Protein AF-A0A1G6NYT7-F1 (afdb_monomer_lite)

Secondary structure (DSSP, 8-state):
-HHHHHHHHHHHHHHHSSTT--SS-----HHHHHHHHHTB-TT-PBPPHHHHHHHHHHTS-GGGGGS-THHHHHHH---------S------------S-HHHHHHHHHHHHH--SHHHHHHHHHHTT--HHHHHHHHHTTS-HHHHHHHHHHHHHHHHHHHHHHTTSSEEEEEEE-TTSTTSEEEEEEEETTTTEEEEE----GGGS-HHHHHHHHHHHHHHS-TTPBBP--GGGSTT--STTTT-TTPBPPTTPEEEEEEPPPSSPPPHHHHHHHHTTTEEEEETTS-B--

Sequence (293 aa):
MKDSWDNTVEGWNQFWDEPVVNTGKLIFDWEQFSESWSGKDKNGKQQPLLHRIWGIAESLPTPAKAIKVGSIAKGIFVHDVCAKKKGTSCDQANNKPDGNPDQEKKARDIINKANDEDQLINDLIEENLSESQLYRSLREKYPEEKARAITRNIKKGNAFNKKMAVKYPHNEIYIEKPSAKSGKVRLDSYNPKKGEIVSRKYTQLANIKFQTAKNYINELKNKYPPGAKIADVPSQRKGSGHQNDGLAGLDINPEGEMILEVPVQKKKVPQNIL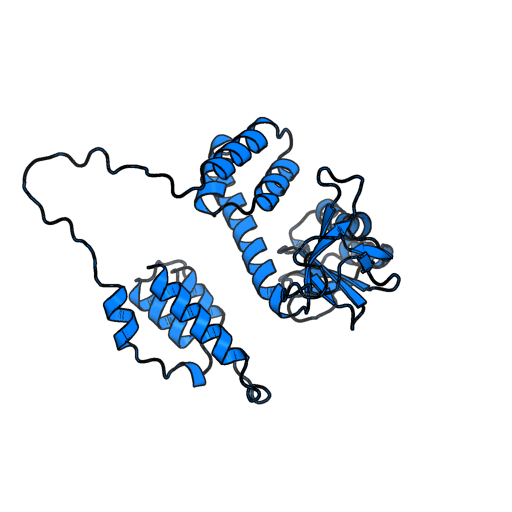DYADSRDITIRDEKGNILN

pLDDT: mean 70.12, std 24.34, range [26.14, 98.44]

Radius of gyration: 22.59 Å; chains: 1; bounding box: 49×53×68 Å

Foldseek 3Di:
DVVVVVVVVVVVVVVVPDPPPPDDDFQQQVQLLVCLVVQAHPVRHGHDPVSSVVSNQVSGGDVSVPDPPPPVVVVVPPDPPPPDDDDDDPPDPDPDDPDDVVLLVVLLVLLVPDPDDVSNLVSNLVSVDDLVSQLVSLVVPDDNVVSVVSSVQSVLQVVVLVVLQVVALDAQFWFAQCPDPVRTDTFGGAHQVQLAREDEDADQQQPDDLVVLLCVLVCQCPRQAAFTAGADDLQQDAPSPHSNHVRHRPGRHNPGQYEYEYAPHPDQRPVSSVVSSVVSRYWYAHSVGDTRD

Structure (mmCIF, N/CA/C/O backbone):
data_AF-A0A1G6NYT7-F1
#
_entry.id   AF-A0A1G6NYT7-F1
#
loop_
_atom_site.group_PDB
_atom_site.id
_atom_site.type_symbol
_atom_site.label_atom_id
_atom_site.label_alt_id
_atom_site.label_comp_id
_atom_site.label_asym_id
_atom_site.label_entity_id
_atom_site.label_seq_id
_atom_site.pdbx_PDB_ins_code
_atom_site.Cartn_x
_atom_site.Cartn_y
_atom_site.Cartn_z
_atom_site.occupancy
_atom_site.B_iso_or_equiv
_atom_site.auth_seq_id
_atom_site.auth_comp_id
_atom_site.auth_asym_id
_atom_site.auth_atom_id
_atom_site.pdbx_PDB_model_num
ATOM 1 N N . MET A 1 1 ? 22.555 -14.082 19.854 1.00 32.47 1 MET A N 1
ATOM 2 C CA . MET A 1 1 ? 21.121 -13.879 19.517 1.00 32.47 1 MET A CA 1
ATOM 3 C C . MET A 1 1 ? 20.911 -13.572 18.039 1.00 32.47 1 MET A C 1
ATOM 5 O O . MET A 1 1 ? 19.989 -14.138 17.475 1.00 32.47 1 MET A O 1
ATOM 9 N N . LYS A 1 2 ? 21.766 -12.752 17.412 1.00 29.97 2 LYS A N 1
ATOM 10 C CA . LYS A 1 2 ? 21.733 -12.462 15.969 1.00 29.97 2 LYS A CA 1
ATOM 11 C C . LYS A 1 2 ? 21.948 -13.718 15.105 1.00 29.97 2 LYS A C 1
ATOM 13 O O . LYS A 1 2 ? 21.084 -14.074 14.321 1.00 29.97 2 LYS A O 1
ATOM 18 N N . ASP A 1 3 ? 22.963 -14.508 15.444 1.00 28.95 3 ASP A N 1
ATOM 19 C CA . ASP A 1 3 ? 23.364 -15.692 14.661 1.00 28.95 3 ASP A CA 1
ATOM 20 C C . ASP A 1 3 ? 22.352 -16.857 14.690 1.00 28.95 3 ASP A C 1
ATOM 22 O O . ASP A 1 3 ? 22.340 -17.705 13.805 1.00 28.95 3 ASP A O 1
ATOM 26 N N . SER A 1 4 ? 21.472 -16.912 15.697 1.00 30.75 4 SER A N 1
ATOM 27 C CA . SER A 1 4 ? 20.381 -17.905 15.762 1.00 30.75 4 SER A CA 1
ATOM 28 C C . SER A 1 4 ? 19.192 -17.486 14.891 1.00 30.75 4 SER A C 1
ATOM 30 O O . SER A 1 4 ? 18.493 -18.322 14.323 1.00 30.75 4 SER A O 1
ATOM 32 N N . TRP A 1 5 ? 18.987 -16.175 14.753 1.00 28.72 5 TRP A N 1
ATOM 33 C CA . TRP A 1 5 ? 17.944 -15.597 13.913 1.00 28.72 5 TRP A CA 1
ATOM 34 C C . TRP A 1 5 ? 18.313 -15.727 12.433 1.00 28.72 5 TRP A C 1
ATOM 36 O O . TRP A 1 5 ? 17.480 -16.158 11.642 1.00 28.72 5 TRP A O 1
ATOM 46 N N . ASP A 1 6 ? 19.580 -15.479 12.094 1.00 33.91 6 ASP A N 1
ATOM 47 C CA . ASP A 1 6 ? 20.087 -15.588 10.723 1.00 33.91 6 ASP A CA 1
ATOM 48 C C . ASP A 1 6 ? 20.073 -17.049 10.230 1.00 33.91 6 ASP A C 1
ATOM 50 O O . ASP A 1 6 ? 19.523 -17.326 9.168 1.00 33.91 6 ASP A O 1
ATOM 54 N N . ASN A 1 7 ? 20.488 -18.017 11.062 1.00 33.72 7 ASN A N 1
ATOM 55 C CA . ASN A 1 7 ? 20.376 -19.450 10.735 1.00 33.72 7 ASN A CA 1
ATOM 56 C C . ASN A 1 7 ? 18.919 -19.938 10.600 1.00 33.72 7 ASN A C 1
ATOM 58 O O . ASN A 1 7 ? 18.627 -20.850 9.827 1.00 33.72 7 ASN A O 1
ATOM 62 N N . THR A 1 8 ? 17.983 -19.343 11.349 1.00 35.75 8 THR A N 1
ATOM 63 C CA . THR A 1 8 ? 16.554 -19.677 11.232 1.00 35.75 8 THR A CA 1
ATOM 64 C C . THR A 1 8 ? 15.978 -19.118 9.930 1.00 35.75 8 THR A C 1
ATOM 66 O O . THR A 1 8 ? 15.201 -19.797 9.272 1.00 35.75 8 THR A O 1
ATOM 69 N N . VAL A 1 9 ? 16.376 -17.912 9.518 1.00 35.62 9 VAL A N 1
ATOM 70 C CA . VAL A 1 9 ? 15.943 -17.297 8.253 1.00 35.62 9 VAL A CA 1
ATOM 71 C C . VAL A 1 9 ? 16.548 -18.004 7.034 1.00 35.62 9 VAL A C 1
ATOM 73 O O . VAL A 1 9 ? 15.850 -18.196 6.040 1.00 35.62 9 VAL A O 1
ATOM 76 N N . GLU A 1 10 ? 17.799 -18.457 7.111 1.00 34.69 10 GLU A N 1
ATOM 77 C CA . GLU A 1 10 ? 18.446 -19.225 6.038 1.00 34.69 10 GLU A CA 1
ATOM 78 C C . GLU A 1 10 ? 17.792 -20.600 5.829 1.00 34.69 10 GLU A C 1
ATOM 80 O O . GLU A 1 10 ? 17.488 -20.966 4.692 1.00 34.69 10 GLU A O 1
ATOM 85 N N . GLY A 1 11 ? 17.455 -21.314 6.912 1.00 30.91 11 GLY A N 1
ATOM 86 C CA . GLY A 1 11 ? 16.681 -22.560 6.828 1.00 30.91 11 GLY A CA 1
ATOM 87 C C . GLY A 1 11 ? 15.249 -22.361 6.309 1.00 30.91 11 GLY A C 1
ATOM 88 O O . GLY A 1 11 ? 14.673 -23.266 5.710 1.00 30.91 11 GLY A O 1
ATOM 89 N N . TRP A 1 12 ? 14.682 -21.164 6.494 1.00 35.34 12 TRP A N 1
ATOM 90 C CA . TRP A 1 12 ? 13.386 -20.775 5.935 1.00 35.34 12 TRP A CA 1
ATOM 91 C C . TRP A 1 12 ? 13.446 -20.534 4.424 1.00 35.34 12 TRP A C 1
ATOM 93 O O . TRP A 1 12 ? 12.531 -20.958 3.727 1.00 35.34 12 TRP A O 1
ATOM 103 N N . ASN A 1 13 ? 14.500 -19.900 3.904 1.00 34.97 13 ASN A N 1
ATOM 104 C CA . ASN A 1 13 ? 14.636 -19.660 2.462 1.00 34.97 13 ASN A CA 1
ATOM 105 C C . ASN A 1 13 ? 14.865 -20.969 1.684 1.00 34.97 13 ASN A C 1
ATOM 107 O O . ASN A 1 13 ? 14.235 -21.173 0.652 1.00 34.97 13 ASN A O 1
ATOM 111 N N . GLN A 1 14 ? 15.652 -21.909 2.228 1.00 34.28 14 GLN A N 1
ATOM 112 C CA . GLN A 1 14 ? 15.845 -23.232 1.612 1.00 34.28 14 GLN A CA 1
ATOM 113 C C . GLN A 1 14 ? 14.557 -24.071 1.521 1.00 34.28 14 GLN A C 1
ATOM 115 O O . GLN A 1 14 ? 14.391 -24.823 0.567 1.00 34.28 14 GLN A O 1
ATOM 120 N N . PHE A 1 15 ? 13.631 -23.938 2.477 1.00 32.97 15 PHE A N 1
ATOM 121 C CA . PHE A 1 15 ? 12.379 -24.709 2.504 1.00 32.97 15 PHE A CA 1
ATOM 122 C C . PHE A 1 15 ? 11.382 -24.305 1.400 1.00 32.97 15 PHE A C 1
ATOM 124 O O . PHE A 1 15 ? 10.557 -25.120 0.991 1.00 32.97 15 PHE A O 1
ATOM 131 N N . TRP A 1 16 ? 11.448 -23.062 0.906 1.00 36.75 16 TRP A N 1
ATOM 132 C CA . TRP A 1 16 ? 10.552 -22.552 -0.144 1.00 36.75 16 TRP A CA 1
ATOM 133 C C . TRP A 1 16 ? 11.121 -22.681 -1.567 1.00 36.75 16 TRP A C 1
ATOM 135 O O . TRP A 1 16 ? 10.359 -22.538 -2.522 1.00 36.75 16 TRP A O 1
ATOM 145 N N . ASP A 1 17 ? 12.412 -23.000 -1.705 1.00 38.38 17 ASP A N 1
ATOM 146 C CA . ASP A 1 17 ? 13.091 -23.218 -2.992 1.00 38.38 17 ASP A CA 1
ATOM 147 C C . ASP A 1 17 ? 12.993 -24.674 -3.500 1.00 38.38 17 ASP A C 1
ATOM 149 O O . ASP A 1 17 ? 13.447 -24.983 -4.606 1.00 38.38 17 ASP A O 1
ATOM 153 N N . GLU A 1 18 ? 12.374 -25.591 -2.742 1.00 32.81 18 GLU A N 1
ATOM 154 C CA . GLU A 1 18 ? 12.153 -26.964 -3.207 1.00 32.81 18 GLU A CA 1
ATOM 155 C C . GLU A 1 18 ? 10.906 -27.084 -4.113 1.00 32.81 18 GLU A C 1
ATOM 157 O O . GLU A 1 18 ? 9.802 -26.674 -3.739 1.00 32.81 18 GLU A O 1
ATOM 162 N N . PRO A 1 19 ? 11.017 -27.727 -5.292 1.00 30.02 19 PRO A N 1
ATOM 163 C CA . PRO A 1 19 ? 9.969 -27.746 -6.320 1.00 30.02 19 PRO A CA 1
ATOM 164 C C . PRO A 1 19 ? 8.732 -28.612 -5.991 1.00 30.02 19 PRO A C 1
ATOM 166 O O . PRO A 1 19 ? 7.890 -28.828 -6.862 1.00 30.02 19 PRO A O 1
ATOM 169 N N . VAL A 1 20 ? 8.588 -29.125 -4.761 1.00 32.88 20 VAL A N 1
ATOM 170 C CA . VAL A 1 20 ? 7.610 -30.181 -4.412 1.00 32.88 20 VAL A CA 1
ATOM 171 C C . VAL A 1 20 ? 6.384 -29.674 -3.630 1.00 32.88 20 VAL A C 1
ATOM 173 O O . VAL A 1 20 ? 5.429 -30.421 -3.436 1.00 32.88 20 VAL A O 1
ATOM 176 N N . VAL A 1 21 ? 6.294 -28.399 -3.236 1.00 34.62 21 VAL A N 1
ATOM 177 C CA . VAL A 1 21 ? 5.177 -27.925 -2.373 1.00 34.62 21 VAL A CA 1
ATOM 178 C C . VAL A 1 21 ? 3.867 -27.642 -3.138 1.00 34.62 21 VAL A C 1
ATOM 180 O O . VAL A 1 21 ? 2.971 -26.956 -2.650 1.00 34.62 21 VAL A O 1
ATOM 183 N N . ASN A 1 22 ? 3.707 -28.199 -4.339 1.00 36.66 22 ASN A N 1
ATOM 184 C CA . ASN A 1 22 ? 2.514 -28.027 -5.162 1.00 36.66 22 ASN A CA 1
ATOM 185 C C . ASN A 1 22 ? 1.569 -29.236 -5.087 1.00 36.66 22 ASN A C 1
ATOM 187 O O . ASN A 1 22 ? 1.154 -29.735 -6.120 1.00 36.66 22 ASN A O 1
ATOM 191 N N . THR A 1 23 ? 1.219 -29.719 -3.888 1.00 32.00 23 THR A N 1
ATOM 192 C CA . THR A 1 23 ? 0.037 -30.583 -3.679 1.00 32.00 23 THR A CA 1
ATOM 193 C C . THR A 1 23 ? -0.308 -30.728 -2.193 1.00 32.00 23 THR A C 1
ATOM 195 O O . THR A 1 23 ? 0.520 -31.168 -1.405 1.00 32.00 23 THR A O 1
ATOM 198 N N . GLY A 1 24 ? -1.570 -30.459 -1.832 1.00 28.94 24 GLY A N 1
ATOM 199 C CA . GLY A 1 24 ? -2.204 -30.984 -0.613 1.00 28.94 24 GLY A CA 1
ATOM 200 C C . GLY A 1 24 ? -2.318 -30.020 0.573 1.00 28.94 24 GLY A C 1
ATOM 201 O O . GLY A 1 24 ? -1.413 -29.915 1.383 1.00 28.94 24 GLY A O 1
ATOM 202 N N . LYS A 1 25 ? -3.485 -29.371 0.694 1.00 39.31 25 LYS A N 1
ATOM 203 C CA . LYS A 1 25 ? -4.136 -28.821 1.909 1.00 39.31 25 LYS A CA 1
ATOM 204 C C . LYS A 1 25 ? -3.264 -28.747 3.190 1.00 39.31 25 LYS A C 1
ATOM 206 O O . LYS A 1 25 ? -3.478 -29.491 4.144 1.00 39.31 25 LYS A O 1
ATOM 211 N N . LEU A 1 26 ? -2.328 -27.800 3.237 1.00 41.34 26 LEU A N 1
ATOM 212 C CA . LEU A 1 26 ? -1.561 -27.443 4.437 1.00 41.34 26 LEU A CA 1
ATOM 213 C C . LEU A 1 26 ? -2.348 -26.367 5.203 1.00 41.34 26 LEU A C 1
ATOM 215 O O . LEU A 1 26 ? -2.374 -25.207 4.797 1.00 41.34 26 LEU A O 1
ATOM 219 N N . ILE A 1 27 ? -3.058 -26.749 6.269 1.00 41.81 27 ILE A N 1
ATOM 220 C CA . ILE A 1 27 ? -3.822 -25.798 7.094 1.00 41.81 27 ILE A CA 1
ATOM 221 C C . ILE A 1 27 ? -2.895 -25.267 8.188 1.00 41.81 27 ILE A C 1
ATOM 223 O O . ILE A 1 27 ? -2.519 -25.997 9.099 1.00 41.81 27 ILE A O 1
ATOM 227 N N . PHE A 1 28 ? -2.512 -24.001 8.062 1.00 44.12 28 PHE A N 1
ATOM 228 C CA . PHE A 1 28 ? -1.802 -23.237 9.083 1.00 44.12 28 PHE A CA 1
ATOM 229 C C . PHE A 1 28 ? -2.812 -22.714 10.115 1.00 44.12 28 PHE A C 1
ATOM 231 O O . PHE A 1 28 ? -3.754 -22.004 9.745 1.00 44.12 28 PHE A O 1
ATOM 238 N N . ASP A 1 29 ? -2.645 -23.079 11.389 1.00 46.41 29 ASP A N 1
ATOM 239 C CA . ASP A 1 29 ? -3.580 -22.701 12.457 1.00 46.41 29 ASP A CA 1
ATOM 240 C C . ASP A 1 29 ? -3.269 -21.288 12.977 1.00 46.41 29 ASP A C 1
ATOM 242 O O . ASP A 1 29 ? -2.478 -21.064 13.898 1.00 46.41 29 ASP A O 1
ATOM 246 N N . TRP A 1 30 ? -3.884 -20.299 12.328 1.00 43.44 30 TRP A N 1
ATOM 247 C CA . TRP A 1 30 ? -3.645 -18.884 12.605 1.00 43.44 30 TRP A CA 1
ATOM 248 C C . TRP A 1 30 ? -4.147 -18.429 13.979 1.00 43.44 30 TRP A C 1
ATOM 250 O O . TRP A 1 30 ? -3.609 -17.471 14.541 1.00 43.44 30 TRP A O 1
ATOM 260 N N . GLU A 1 31 ? -5.172 -19.086 14.520 1.00 47.38 31 GLU A N 1
ATOM 261 C CA . GLU A 1 31 ? -5.721 -18.739 15.830 1.00 47.38 31 GLU A CA 1
ATOM 262 C C . GLU A 1 31 ? -4.719 -19.139 16.916 1.00 47.38 31 GLU A C 1
ATOM 264 O O . GLU A 1 31 ? -4.290 -18.284 17.698 1.00 47.38 31 GLU A O 1
ATOM 269 N N . GLN A 1 32 ? -4.207 -20.373 16.852 1.00 49.78 32 GLN A N 1
ATOM 270 C CA . GLN A 1 32 ? -3.178 -20.858 17.771 1.00 49.78 32 GLN A CA 1
ATOM 271 C C . GLN A 1 32 ? -1.859 -20.076 17.633 1.00 49.78 32 GLN A C 1
ATOM 273 O O . GLN A 1 32 ? -1.232 -19.729 18.641 1.00 49.78 32 GLN A O 1
ATOM 278 N N . PHE A 1 33 ? -1.461 -19.715 16.406 1.00 50.03 33 PHE A N 1
ATOM 279 C CA . PHE A 1 33 ? -0.286 -18.870 16.170 1.00 50.03 33 PHE A CA 1
ATOM 280 C C . PHE A 1 33 ? -0.448 -17.479 16.800 1.00 50.03 33 PHE A C 1
ATOM 282 O O . PHE A 1 33 ? 0.451 -16.995 17.488 1.00 50.03 33 PHE A O 1
ATOM 289 N N . SER A 1 34 ? -1.596 -16.827 16.598 1.00 43.97 34 SER A N 1
ATOM 290 C CA . SER A 1 34 ? -1.860 -15.476 17.102 1.00 43.97 34 SER A CA 1
ATOM 291 C C . SER A 1 34 ? -1.943 -15.426 18.632 1.00 43.97 34 SER A C 1
ATOM 293 O O . SER A 1 34 ? -1.401 -14.501 19.246 1.00 43.97 34 SER A O 1
ATOM 295 N N . GLU A 1 35 ? -2.581 -16.408 19.270 1.00 54.81 35 GLU A N 1
ATOM 296 C CA . GLU A 1 35 ? -2.623 -16.527 20.736 1.00 54.81 35 GLU A CA 1
ATOM 297 C C . GLU A 1 35 ? -1.214 -16.710 21.316 1.00 54.81 35 GLU A C 1
ATOM 299 O O . GLU A 1 35 ? -0.780 -15.978 22.213 1.00 54.81 35 GLU A O 1
ATOM 304 N N . SER A 1 36 ? -0.437 -17.605 20.711 1.00 51.16 36 SER A N 1
ATOM 305 C CA . SER A 1 36 ? 0.929 -17.916 21.134 1.00 51.16 36 SER A CA 1
ATOM 306 C C . SER A 1 36 ? 1.892 -16.739 20.921 1.00 51.16 36 SER A C 1
ATOM 308 O O . SER A 1 36 ? 2.691 -16.390 21.800 1.00 51.16 36 SER A O 1
ATOM 310 N N . TRP A 1 37 ? 1.766 -16.043 19.788 1.00 46.41 37 TRP A N 1
ATOM 311 C CA . TRP A 1 37 ? 2.563 -14.865 19.445 1.00 46.41 37 TRP A CA 1
ATOM 312 C C . TRP A 1 37 ? 2.241 -13.671 20.347 1.00 46.41 37 TRP A C 1
ATOM 314 O O . TRP A 1 37 ? 3.142 -13.050 20.922 1.00 46.41 37 TRP A O 1
ATOM 324 N N . S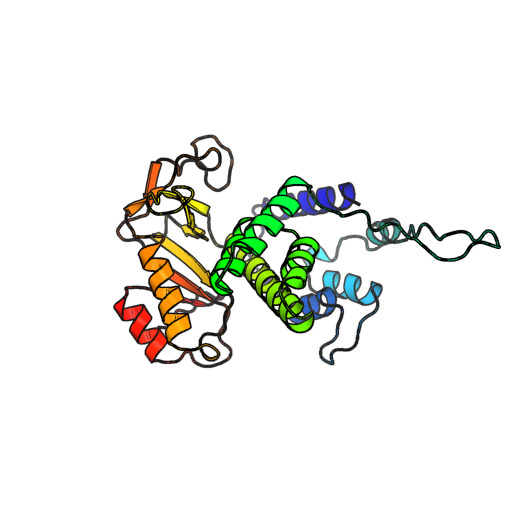ER A 1 38 ? 0.949 -13.381 20.532 1.00 48.62 38 SER A N 1
ATOM 325 C CA . SER A 1 38 ? 0.479 -12.303 21.411 1.00 48.62 38 SER A CA 1
ATOM 326 C C . SER A 1 38 ? 0.746 -12.584 22.893 1.00 48.62 38 SER A C 1
ATOM 328 O O . SER A 1 38 ? 0.798 -11.650 23.696 1.00 48.62 38 SER A O 1
ATOM 330 N N . GLY A 1 39 ? 0.967 -13.854 23.248 1.00 43.28 39 GLY A N 1
ATOM 331 C CA . GLY A 1 39 ? 1.214 -14.297 24.614 1.00 43.28 39 GLY A CA 1
ATOM 332 C C . GLY A 1 39 ? -0.008 -14.192 25.508 1.00 43.28 39 GLY A C 1
ATOM 333 O O . GLY A 1 39 ? 0.148 -14.104 26.727 1.00 43.28 39 GLY A O 1
ATOM 334 N N . LYS A 1 40 ? -1.200 -14.155 24.914 1.00 53.06 40 LYS A N 1
ATOM 335 C CA . LYS A 1 40 ? -2.482 -14.085 25.604 1.00 53.06 40 LYS A CA 1
ATOM 336 C C . LYS A 1 40 ? -3.439 -15.082 24.966 1.00 53.06 40 LYS A C 1
ATOM 338 O O . LYS A 1 40 ? -3.504 -15.160 23.745 1.00 53.06 40 LYS A O 1
ATOM 343 N N . ASP A 1 41 ? -4.166 -15.820 25.795 1.00 61.12 41 ASP A N 1
ATOM 344 C CA . ASP A 1 41 ? -5.221 -16.716 25.315 1.00 61.12 41 ASP A CA 1
ATOM 345 C C . ASP A 1 41 ? -6.461 -15.936 24.831 1.00 61.12 41 ASP A C 1
ATOM 347 O O . ASP A 1 41 ? -6.563 -14.718 25.025 1.00 61.12 41 ASP A O 1
ATOM 351 N N . LYS A 1 42 ? -7.440 -16.636 24.240 1.00 55.41 42 LYS A N 1
ATOM 352 C CA . LYS A 1 42 ? -8.763 -16.095 23.863 1.00 55.41 42 LYS A CA 1
ATOM 353 C C . LYS A 1 42 ? -9.524 -15.354 24.967 1.00 55.41 42 LYS A C 1
ATOM 355 O O . LYS A 1 42 ? -10.419 -14.571 24.662 1.00 55.41 42 LYS A O 1
ATOM 360 N N . ASN A 1 43 ? -9.163 -15.559 26.234 1.00 56.84 43 ASN A N 1
ATOM 361 C CA . ASN A 1 43 ? -9.755 -14.879 27.385 1.00 56.84 43 ASN A CA 1
ATOM 362 C C . ASN A 1 43 ? -8.896 -13.691 27.871 1.00 56.84 43 ASN A C 1
ATOM 364 O O . ASN A 1 43 ? -9.216 -13.057 28.876 1.00 56.84 43 ASN A O 1
ATOM 368 N N . GLY A 1 44 ? -7.806 -13.368 27.167 1.00 49.81 44 GLY A N 1
ATOM 369 C CA . GLY A 1 44 ? -6.906 -12.255 27.460 1.00 49.81 44 GLY A CA 1
ATOM 370 C C . GLY A 1 44 ? -5.883 -12.530 28.566 1.00 49.81 44 GLY A C 1
ATOM 371 O O . GLY A 1 44 ? -5.155 -11.607 28.952 1.00 49.81 44 GLY A O 1
ATOM 372 N N . LYS A 1 45 ? -5.795 -13.767 29.071 1.00 57.59 45 LYS A N 1
ATOM 373 C CA . LYS A 1 45 ? -4.885 -14.149 30.154 1.00 57.59 45 LYS A CA 1
ATOM 374 C C . LYS A 1 45 ? -3.494 -14.445 29.601 1.00 57.59 45 LYS A C 1
ATOM 376 O O . LYS A 1 45 ? -3.335 -15.128 28.594 1.00 57.59 45 LYS A O 1
ATOM 381 N N . GLN A 1 46 ? -2.477 -13.906 30.269 1.00 49.97 46 GLN A N 1
ATOM 382 C CA . GLN A 1 46 ? -1.089 -14.003 29.829 1.00 49.97 46 GLN A CA 1
ATOM 383 C C . GLN A 1 46 ? -0.570 -15.441 29.948 1.00 49.97 46 GLN A C 1
ATOM 385 O O . GLN A 1 46 ? -0.665 -16.053 31.013 1.00 49.97 46 GLN A O 1
ATOM 390 N N . GLN A 1 47 ? -0.008 -15.968 28.861 1.00 49.31 47 GLN A N 1
ATOM 391 C CA . GLN A 1 47 ? 0.525 -17.323 28.813 1.00 49.31 47 GLN A CA 1
ATOM 392 C C . GLN A 1 47 ? 2.033 -17.366 29.114 1.00 49.31 47 GLN A C 1
ATOM 394 O O . GLN A 1 47 ? 2.780 -16.484 28.671 1.00 49.31 47 GLN A O 1
ATOM 399 N N . PRO A 1 48 ? 2.509 -18.403 29.830 1.00 58.12 48 PRO A N 1
ATOM 400 C CA . PRO A 1 48 ? 3.933 -18.628 30.055 1.00 58.12 48 PRO A CA 1
ATOM 401 C C . PRO A 1 48 ? 4.710 -18.781 28.743 1.00 58.12 48 PRO A C 1
ATOM 403 O O . PRO A 1 48 ? 4.205 -19.332 27.766 1.00 58.12 48 PRO A O 1
ATOM 406 N N . LEU A 1 49 ? 5.974 -18.351 28.738 1.00 41.19 49 LEU A N 1
ATOM 407 C CA . LEU A 1 49 ? 6.838 -18.353 27.551 1.00 41.19 49 LEU A CA 1
ATOM 408 C C . LEU A 1 49 ? 6.952 -19.734 26.878 1.00 41.19 49 LEU A C 1
ATOM 410 O O . LEU A 1 49 ? 6.926 -19.817 25.655 1.00 41.19 49 LEU A O 1
ATOM 414 N N . LEU A 1 50 ? 7.007 -20.813 27.665 1.00 43.44 50 LEU A N 1
ATOM 415 C CA . LEU A 1 50 ? 7.052 -22.184 27.142 1.00 43.44 50 LEU A CA 1
ATOM 416 C C . LEU A 1 50 ? 5.785 -22.559 26.366 1.00 43.44 50 LEU A C 1
ATOM 418 O O . LEU A 1 50 ? 5.876 -23.188 25.318 1.00 43.44 50 LEU A O 1
ATOM 422 N N . HIS A 1 51 ? 4.619 -22.120 26.839 1.00 51.34 51 HIS A N 1
ATOM 423 C CA . HIS A 1 51 ? 3.338 -22.371 26.178 1.00 51.34 51 HIS A CA 1
ATOM 424 C C . HIS A 1 51 ? 3.248 -21.635 24.835 1.00 51.34 51 HIS A C 1
ATOM 426 O O . HIS A 1 51 ? 2.758 -22.174 23.851 1.00 51.34 51 HIS A O 1
ATOM 432 N N . ARG A 1 52 ? 3.817 -20.427 24.777 1.00 52.50 52 ARG A N 1
ATOM 433 C CA . ARG A 1 52 ? 3.893 -19.604 23.563 1.00 52.50 52 ARG A CA 1
ATOM 434 C C . ARG A 1 52 ? 4.808 -20.214 22.504 1.00 52.50 52 ARG A C 1
ATOM 436 O O . ARG A 1 52 ? 4.468 -20.234 21.330 1.00 52.50 52 ARG A O 1
ATOM 443 N N . ILE A 1 53 ? 5.973 -20.715 22.909 1.00 45.38 53 ILE A N 1
ATOM 444 C CA . ILE A 1 53 ? 6.915 -21.364 21.986 1.00 45.38 53 ILE A CA 1
ATOM 445 C C . ILE A 1 53 ? 6.312 -22.667 21.449 1.00 45.38 53 ILE A C 1
ATOM 447 O O . ILE A 1 53 ? 6.390 -22.933 20.251 1.00 45.38 53 ILE A O 1
ATOM 451 N N . TRP A 1 54 ? 5.668 -23.441 22.323 1.00 48.47 54 TRP A N 1
ATOM 452 C CA . TRP A 1 54 ? 5.013 -24.691 21.954 1.00 48.47 54 TRP A CA 1
ATOM 453 C C . TRP A 1 54 ? 3.838 -24.475 20.990 1.00 48.47 54 TRP A C 1
ATOM 455 O O . TRP A 1 54 ? 3.781 -25.116 19.945 1.00 48.47 54 TRP A O 1
ATOM 465 N N . GLY A 1 55 ? 2.959 -23.508 21.267 1.00 50.12 55 GLY A N 1
ATOM 466 C CA . GLY A 1 55 ? 1.816 -23.215 20.400 1.00 50.12 55 GLY A CA 1
ATOM 467 C C . GLY A 1 55 ? 2.196 -22.618 19.037 1.00 50.12 55 GLY A C 1
ATOM 468 O O . GLY A 1 55 ? 1.519 -22.880 18.046 1.00 50.12 55 GLY A O 1
ATOM 469 N N . ILE A 1 56 ? 3.324 -21.898 18.935 1.00 50.53 56 ILE A N 1
ATOM 470 C CA . ILE A 1 56 ? 3.886 -21.501 17.630 1.00 50.53 56 ILE A CA 1
ATOM 471 C C . ILE A 1 56 ? 4.322 -22.743 16.844 1.00 50.53 56 ILE A C 1
ATOM 473 O O . ILE A 1 56 ? 3.998 -22.849 15.664 1.00 50.53 56 ILE A O 1
ATOM 477 N N . ALA A 1 57 ? 5.016 -23.688 17.481 1.00 50.53 57 ALA A N 1
ATOM 478 C CA . ALA A 1 57 ? 5.472 -24.909 16.819 1.00 50.53 57 ALA A CA 1
ATOM 479 C C . ALA A 1 57 ? 4.304 -25.803 16.361 1.00 50.53 57 ALA A C 1
ATOM 481 O O . ALA A 1 57 ? 4.363 -26.386 15.280 1.00 50.53 57 ALA A O 1
ATOM 482 N N . GLU A 1 58 ? 3.228 -25.881 17.146 1.00 51.78 58 GLU A N 1
ATOM 483 C CA . GLU A 1 58 ? 2.036 -26.669 16.809 1.00 51.78 58 GLU A CA 1
ATOM 484 C C . GLU A 1 58 ? 1.168 -26.045 15.714 1.00 51.78 58 GLU A C 1
ATOM 486 O O . GLU A 1 58 ? 0.541 -26.789 14.960 1.00 51.78 58 GLU A O 1
ATOM 491 N N . SER A 1 59 ? 1.184 -24.714 15.577 1.00 56.41 59 SER A N 1
ATOM 492 C CA . SER A 1 59 ? 0.436 -24.006 14.530 1.00 56.41 59 SER A CA 1
ATOM 493 C C . SER A 1 59 ? 0.950 -24.266 13.108 1.00 56.41 59 SER A C 1
ATOM 495 O O . SER A 1 59 ? 0.268 -23.940 12.132 1.00 56.41 59 SER A O 1
ATOM 497 N N . LEU A 1 60 ? 2.152 -24.844 12.977 1.00 47.59 60 LEU A N 1
ATOM 498 C CA . LEU A 1 60 ? 2.810 -25.097 11.699 1.00 47.59 60 LEU A CA 1
ATOM 499 C C . LEU A 1 60 ? 2.278 -26.368 11.008 1.00 47.59 60 LEU A C 1
ATOM 501 O O . LEU A 1 60 ? 1.956 -27.358 11.673 1.00 47.59 60 LEU A O 1
ATOM 505 N N . PRO A 1 61 ? 2.242 -26.394 9.663 1.00 46.28 61 PRO A N 1
ATOM 506 C CA . PRO A 1 61 ? 1.815 -27.574 8.921 1.00 46.28 61 PRO A CA 1
ATOM 507 C C . PRO A 1 61 ? 2.715 -28.798 9.167 1.00 46.28 61 PRO A C 1
ATOM 509 O O . PRO A 1 61 ? 3.918 -28.682 9.398 1.00 46.28 61 PRO A O 1
ATOM 512 N N . THR A 1 62 ? 2.137 -29.997 9.075 1.00 42.38 62 THR A N 1
ATOM 513 C CA . THR A 1 62 ? 2.689 -31.268 9.579 1.00 42.38 62 THR A CA 1
ATOM 514 C C . THR A 1 62 ? 4.091 -31.696 9.109 1.00 42.38 62 THR A C 1
ATOM 516 O O . THR A 1 62 ? 4.732 -32.391 9.899 1.00 42.38 62 THR A O 1
ATOM 519 N N . PRO A 1 63 ? 4.651 -31.294 7.946 1.00 36.78 63 PRO A N 1
ATOM 520 C CA . PRO A 1 63 ? 6.055 -31.601 7.649 1.00 36.78 63 PRO A CA 1
ATOM 521 C C . PRO A 1 63 ? 7.044 -30.893 8.598 1.00 36.78 63 PRO A C 1
ATOM 523 O O . PRO A 1 63 ? 8.151 -31.380 8.803 1.00 36.78 63 PRO A O 1
ATOM 526 N N . ALA A 1 64 ? 6.644 -29.784 9.239 1.00 39.91 64 ALA A N 1
ATOM 527 C CA . ALA A 1 64 ? 7.494 -28.978 10.123 1.00 39.91 64 ALA A CA 1
ATOM 528 C C . ALA A 1 64 ? 7.596 -29.505 11.571 1.00 39.91 64 ALA A C 1
ATOM 530 O O . ALA A 1 64 ? 8.416 -29.016 12.351 1.00 39.91 64 ALA A O 1
ATOM 531 N N . LYS A 1 65 ? 6.811 -30.528 11.954 1.00 37.84 65 LYS A N 1
ATOM 532 C CA . LYS A 1 65 ? 6.837 -31.096 13.320 1.00 37.84 65 LYS A CA 1
ATOM 533 C C . LYS A 1 65 ? 8.134 -31.857 13.648 1.00 37.84 65 LYS A C 1
ATOM 535 O O . LYS A 1 65 ? 8.359 -32.203 14.804 1.00 37.84 65 LYS A O 1
ATOM 540 N N . ALA A 1 66 ? 9.002 -32.095 12.663 1.00 34.91 66 ALA A N 1
ATOM 541 C CA . ALA A 1 66 ? 10.236 -32.869 12.815 1.00 34.91 66 ALA A CA 1
ATOM 542 C C . ALA A 1 66 ? 11.476 -32.051 13.247 1.00 34.91 66 ALA A C 1
ATOM 544 O O . ALA A 1 66 ? 12.596 -32.555 13.166 1.00 34.91 66 ALA A O 1
ATOM 545 N N . ILE A 1 67 ? 11.324 -30.815 13.740 1.00 34.91 67 ILE A N 1
ATOM 546 C CA . ILE A 1 67 ? 12.449 -30.061 14.316 1.00 34.91 67 ILE A CA 1
ATOM 547 C C . ILE A 1 67 ? 12.581 -30.419 15.804 1.00 34.91 67 ILE A C 1
ATOM 549 O O . ILE A 1 67 ? 11.782 -30.007 16.643 1.00 34.91 67 ILE A O 1
ATOM 553 N N . LYS A 1 68 ? 13.605 -31.223 16.129 1.00 30.91 68 LYS A N 1
ATOM 554 C CA . LYS A 1 68 ? 13.995 -31.647 17.488 1.00 30.91 68 LYS A CA 1
ATOM 555 C C . LYS A 1 68 ? 13.922 -30.483 18.495 1.00 30.91 68 LYS A C 1
ATOM 557 O O . LYS A 1 68 ? 14.803 -29.629 18.541 1.00 30.91 68 LYS A O 1
ATOM 562 N N . VAL A 1 69 ? 12.936 -30.557 19.391 1.00 31.47 69 VAL A N 1
ATOM 563 C CA . VAL A 1 69 ? 12.632 -29.642 20.516 1.00 31.47 69 VAL A CA 1
ATOM 564 C C . VAL A 1 69 ? 13.838 -29.358 21.445 1.00 31.47 69 VAL A C 1
ATOM 566 O O . VAL A 1 69 ? 13.838 -28.391 22.204 1.00 31.47 69 VAL A O 1
ATOM 569 N N . GLY A 1 70 ? 14.913 -30.150 21.368 1.00 29.62 70 GLY A N 1
ATOM 570 C CA . GLY A 1 70 ? 16.101 -30.014 22.218 1.00 29.62 70 GLY A CA 1
ATOM 571 C C . GLY A 1 70 ? 17.077 -28.878 21.867 1.00 29.62 70 GLY A C 1
ATOM 572 O O . GLY A 1 70 ? 17.759 -28.389 22.767 1.00 29.62 70 GLY A O 1
ATOM 573 N N . SER A 1 71 ? 17.172 -28.430 20.607 1.00 32.66 71 SER A N 1
ATOM 574 C CA . SER A 1 71 ? 18.160 -27.402 20.209 1.00 32.66 71 SER A CA 1
ATOM 575 C C . SER A 1 71 ? 17.713 -25.975 20.545 1.00 32.66 71 SER A C 1
ATOM 577 O O . SER A 1 71 ? 18.539 -25.137 20.900 1.00 32.66 71 SER A O 1
ATOM 579 N N . ILE A 1 72 ? 16.403 -25.720 20.528 1.00 31.30 72 ILE A N 1
ATOM 580 C CA . ILE A 1 72 ? 15.813 -24.417 20.865 1.00 31.30 72 ILE A CA 1
ATOM 581 C C . ILE A 1 72 ? 15.905 -24.153 22.379 1.00 31.30 72 ILE A C 1
ATOM 583 O O . ILE A 1 72 ? 16.158 -23.025 22.799 1.00 31.30 72 ILE A O 1
ATOM 587 N N . ALA A 1 73 ? 15.798 -25.195 23.213 1.00 27.58 73 ALA A N 1
ATOM 588 C CA . ALA A 1 73 ? 15.856 -25.057 24.669 1.00 27.58 73 ALA A CA 1
ATOM 589 C C . ALA A 1 73 ? 17.226 -24.555 25.174 1.00 27.58 73 ALA A C 1
ATOM 591 O O . ALA A 1 73 ? 17.281 -23.705 26.060 1.00 27.58 73 ALA A O 1
ATOM 592 N N . LYS A 1 74 ? 18.347 -25.000 24.588 1.00 27.80 74 LYS A N 1
ATOM 593 C CA . LYS A 1 74 ? 19.690 -24.590 25.052 1.00 27.80 74 LYS A CA 1
ATOM 594 C C . LYS A 1 74 ? 20.017 -23.115 24.785 1.00 27.80 74 LYS A C 1
ATOM 596 O O . LYS A 1 74 ? 20.774 -22.528 25.550 1.00 27.80 74 LYS A O 1
ATOM 601 N N . GLY A 1 75 ? 19.431 -22.509 23.751 1.00 34.78 75 GLY A N 1
ATOM 602 C CA . GLY A 1 75 ? 19.648 -21.096 23.410 1.00 34.78 75 GLY A CA 1
ATOM 603 C C . GLY A 1 75 ? 18.822 -20.100 24.234 1.00 34.78 75 GLY A C 1
ATOM 604 O O . GLY A 1 75 ? 19.108 -18.907 24.196 1.00 34.78 75 GLY A O 1
ATOM 605 N N . ILE A 1 76 ? 17.814 -20.577 24.973 1.00 30.91 76 ILE A N 1
ATOM 606 C CA . ILE A 1 76 ? 16.887 -19.741 25.757 1.00 30.91 76 ILE A CA 1
ATOM 607 C C . ILE A 1 76 ? 17.254 -19.731 27.256 1.00 30.91 76 ILE A C 1
ATOM 609 O O . ILE A 1 76 ? 16.899 -18.793 27.964 1.00 30.91 76 ILE A O 1
ATOM 613 N N . PHE A 1 77 ? 18.014 -20.720 27.746 1.00 26.14 77 PHE A N 1
ATOM 614 C CA . PHE A 1 77 ? 18.324 -20.886 29.176 1.00 26.14 77 PHE A CA 1
ATOM 615 C C . PHE A 1 77 ? 19.685 -20.345 29.656 1.00 26.14 77 PHE A C 1
ATOM 617 O O . PHE A 1 77 ? 20.094 -20.666 30.770 1.00 26.14 77 PHE A O 1
ATOM 624 N N . VAL A 1 78 ? 20.365 -19.467 28.911 1.00 30.41 78 VAL A N 1
ATOM 625 C CA . VAL A 1 78 ? 21.424 -18.630 29.515 1.00 30.41 78 VAL A CA 1
ATOM 626 C C . VAL A 1 78 ? 20.793 -17.321 29.979 1.00 30.41 78 VAL A C 1
ATOM 628 O O . VAL A 1 78 ? 20.870 -16.290 29.318 1.00 30.41 78 VAL A O 1
ATOM 631 N N . HIS A 1 79 ? 20.124 -17.381 31.129 1.00 28.81 79 HIS A N 1
ATOM 632 C CA . HIS A 1 79 ? 19.992 -16.196 31.961 1.00 28.81 79 HIS A CA 1
ATOM 633 C C . HIS A 1 79 ? 21.360 -15.959 32.593 1.00 28.81 79 HIS A C 1
ATOM 635 O O . HIS A 1 79 ? 21.803 -16.766 33.411 1.00 28.81 79 HIS A O 1
ATOM 641 N N . ASP A 1 80 ? 22.006 -14.851 32.241 1.00 28.08 80 ASP A N 1
ATOM 642 C CA . ASP A 1 80 ? 23.058 -14.285 33.077 1.00 28.08 80 ASP A CA 1
ATOM 643 C C . ASP A 1 80 ? 22.361 -13.769 34.346 1.00 28.08 80 ASP A C 1
ATOM 645 O O . ASP A 1 80 ? 21.878 -12.639 34.444 1.00 28.08 80 ASP A O 1
ATOM 649 N N . VAL A 1 81 ? 22.133 -14.696 35.275 1.00 28.98 81 VAL A N 1
ATOM 650 C CA . VAL A 1 81 ? 21.606 -14.414 36.600 1.00 28.98 81 VAL A CA 1
ATOM 651 C C . VAL A 1 81 ? 22.677 -13.598 37.296 1.00 28.98 81 VAL A C 1
ATOM 653 O O . VAL A 1 81 ? 23.755 -14.109 37.591 1.00 28.98 81 VAL A O 1
ATOM 656 N N . CYS A 1 82 ? 22.355 -12.340 37.595 1.00 27.62 82 CYS A N 1
ATOM 657 C CA . CYS A 1 82 ? 23.030 -11.551 38.611 1.00 27.62 82 CYS A CA 1
ATOM 658 C C . CYS A 1 82 ? 23.259 -12.411 39.864 1.00 27.62 82 CYS A C 1
ATOM 660 O O . CYS A 1 82 ? 22.372 -12.579 40.707 1.00 27.62 82 CYS A O 1
ATOM 662 N N . ALA A 1 83 ? 24.466 -12.953 40.000 1.00 31.05 83 ALA A N 1
ATOM 663 C CA . ALA A 1 83 ? 24.932 -13.546 41.232 1.00 31.05 83 ALA A CA 1
ATOM 664 C C . ALA A 1 83 ? 25.193 -12.400 42.215 1.00 31.05 83 ALA A C 1
ATOM 666 O O . ALA A 1 83 ? 26.152 -11.640 42.099 1.00 31.05 83 ALA A O 1
ATOM 667 N N . LYS A 1 84 ? 24.271 -12.264 43.168 1.00 33.03 84 LYS A N 1
ATOM 668 C CA . LYS A 1 84 ? 24.344 -11.380 44.332 1.00 33.03 84 LYS A CA 1
ATOM 669 C C . LYS A 1 84 ? 25.749 -11.381 44.958 1.00 33.03 84 LYS A C 1
ATOM 671 O O . LYS A 1 84 ? 26.170 -12.388 45.522 1.00 33.03 84 LYS A O 1
ATOM 676 N N . LYS A 1 85 ? 26.389 -10.212 45.025 1.00 28.27 85 LYS A N 1
ATOM 677 C CA . LYS A 1 85 ? 27.181 -9.823 46.202 1.00 28.27 85 LYS A CA 1
ATOM 678 C C . LYS A 1 85 ? 26.374 -8.790 46.989 1.00 28.27 85 LYS A C 1
ATOM 680 O O . LYS A 1 85 ? 25.788 -7.881 46.414 1.00 28.27 85 LYS A O 1
ATOM 685 N N . LYS A 1 86 ? 26.262 -9.011 48.301 1.00 32.72 86 LYS A N 1
ATOM 686 C CA . LYS A 1 86 ? 25.493 -8.181 49.238 1.00 32.72 86 LYS A CA 1
ATOM 687 C C . LYS A 1 86 ? 26.008 -6.735 49.230 1.00 32.72 86 LYS A C 1
ATOM 689 O O . LYS A 1 86 ? 27.198 -6.529 49.433 1.00 32.72 86 LYS A O 1
ATOM 694 N N . GLY A 1 87 ? 25.085 -5.779 49.111 1.00 36.72 87 GLY A N 1
ATOM 695 C CA . GLY A 1 87 ? 25.305 -4.371 49.451 1.00 36.72 87 GLY A CA 1
ATOM 696 C C . GLY A 1 87 ? 25.595 -3.454 48.265 1.00 36.72 87 GLY A C 1
ATOM 697 O O . GLY A 1 87 ? 26.728 -3.024 48.096 1.00 36.72 87 GLY A O 1
ATOM 698 N N . THR A 1 88 ? 24.583 -3.128 47.459 1.00 27.17 88 THR A N 1
ATOM 699 C CA . THR A 1 88 ? 24.506 -1.876 46.673 1.00 27.17 88 THR A CA 1
ATOM 700 C C . THR A 1 88 ? 23.084 -1.735 46.120 1.00 27.17 88 THR A C 1
ATOM 702 O O . THR A 1 88 ? 22.469 -2.741 45.761 1.00 27.17 88 THR A O 1
ATOM 705 N N . SER A 1 89 ? 22.512 -0.525 46.163 1.00 26.91 89 SER A N 1
ATOM 706 C CA . SER A 1 89 ? 21.120 -0.280 45.769 1.00 26.91 89 SER A CA 1
ATOM 707 C C . SER A 1 89 ? 20.913 -0.534 44.276 1.00 26.91 89 SER A C 1
ATOM 709 O O . SER A 1 89 ? 21.816 -0.354 43.460 1.00 26.91 89 SER A O 1
ATOM 711 N N . CYS A 1 90 ? 19.709 -0.987 43.924 1.00 30.52 90 CYS A N 1
ATOM 712 C CA . CYS A 1 90 ? 19.257 -1.114 42.542 1.00 30.52 90 CYS A CA 1
ATOM 713 C C . CYS A 1 90 ? 18.900 0.269 41.992 1.00 30.52 90 CYS A C 1
ATOM 715 O O . CYS A 1 90 ? 17.740 0.531 41.704 1.00 30.52 90 CYS A O 1
ATOM 717 N N . ASP A 1 91 ? 19.889 1.142 41.851 1.00 38.56 91 ASP A N 1
ATOM 718 C CA . ASP A 1 91 ? 19.726 2.404 41.149 1.00 38.56 91 ASP A CA 1
ATOM 719 C C . ASP A 1 91 ? 20.696 2.424 39.970 1.00 38.56 91 ASP A C 1
ATOM 721 O O . ASP A 1 91 ? 21.890 2.186 40.123 1.00 38.56 91 ASP A O 1
ATOM 725 N N . GLN A 1 92 ? 20.149 2.727 38.789 1.00 37.62 92 GLN A N 1
ATOM 726 C CA . GLN A 1 92 ? 20.857 2.943 37.520 1.00 37.62 92 GLN A CA 1
ATOM 727 C C . GLN A 1 92 ? 21.257 1.676 36.739 1.00 37.62 92 GLN A C 1
ATOM 729 O O . GLN A 1 92 ? 22.412 1.461 36.378 1.00 37.62 92 GLN A O 1
ATOM 734 N N . ALA A 1 93 ? 20.263 0.875 36.343 1.00 28.41 93 ALA A N 1
ATOM 735 C CA . ALA A 1 93 ? 20.413 0.044 35.149 1.00 28.41 93 ALA A CA 1
ATOM 736 C C . ALA A 1 93 ? 20.244 0.929 33.899 1.00 28.41 93 ALA A C 1
ATOM 738 O O . ALA A 1 93 ? 19.155 1.394 33.570 1.00 28.41 93 ALA A O 1
ATOM 739 N N . ASN A 1 94 ? 21.376 1.191 33.255 1.00 31.28 94 ASN A N 1
ATOM 740 C CA . ASN A 1 94 ? 21.582 1.975 32.044 1.00 31.28 94 ASN A CA 1
ATOM 741 C C . ASN A 1 94 ? 20.488 1.816 30.967 1.00 31.28 94 ASN A C 1
ATOM 743 O O . ASN A 1 94 ? 20.388 0.780 30.310 1.00 31.28 94 ASN A O 1
ATOM 747 N N . ASN A 1 95 ? 19.759 2.903 30.695 1.00 36.38 95 ASN A N 1
ATOM 748 C CA . ASN A 1 95 ? 19.075 3.126 29.421 1.00 36.38 95 ASN A CA 1
ATOM 749 C C . ASN A 1 95 ? 20.134 3.315 28.324 1.00 36.38 95 ASN A C 1
ATOM 751 O O . ASN A 1 95 ? 20.521 4.442 28.021 1.00 36.38 95 ASN A O 1
ATOM 755 N N . LYS A 1 96 ? 20.624 2.226 27.730 1.00 31.22 96 LYS A N 1
ATOM 756 C CA . LYS A 1 96 ? 21.360 2.320 26.466 1.00 31.22 96 LYS A CA 1
ATOM 757 C C . LYS A 1 96 ? 20.325 2.295 25.333 1.00 31.22 96 LYS A C 1
ATOM 759 O O . LYS A 1 96 ? 19.553 1.338 25.264 1.00 31.22 96 LYS A O 1
ATOM 764 N N . PRO A 1 97 ? 20.210 3.345 24.504 1.00 40.47 97 PRO A N 1
ATOM 765 C CA . PRO A 1 97 ? 19.245 3.345 23.416 1.00 40.47 97 PRO A CA 1
ATOM 766 C C . PRO A 1 97 ? 19.694 2.346 22.345 1.00 40.47 97 PRO A C 1
ATOM 768 O O . PRO A 1 97 ? 20.742 2.511 21.725 1.00 40.47 97 PRO A O 1
ATOM 771 N N . ASP A 1 98 ? 18.894 1.302 22.137 1.00 42.66 98 ASP A N 1
ATOM 772 C CA . ASP A 1 98 ? 18.926 0.496 20.916 1.00 42.66 98 ASP A CA 1
ATOM 773 C C . ASP A 1 98 ? 18.447 1.377 19.753 1.00 42.66 98 ASP A C 1
ATOM 775 O O . ASP A 1 98 ? 17.251 1.447 19.462 1.00 42.66 98 ASP A O 1
ATOM 779 N N . GLY A 1 99 ? 19.361 2.122 19.132 1.00 48.91 99 GLY A N 1
ATOM 780 C CA . GLY A 1 99 ? 19.012 3.010 18.031 1.00 48.91 99 GLY A CA 1
ATOM 781 C C . GLY A 1 99 ? 20.221 3.526 17.265 1.00 48.91 99 GLY A C 1
ATOM 782 O O . GLY A 1 99 ? 21.237 3.886 17.854 1.00 48.91 99 GLY A O 1
ATOM 783 N N . ASN A 1 100 ? 20.100 3.578 15.936 1.00 60.66 100 ASN A N 1
ATOM 784 C CA . ASN A 1 100 ? 20.992 4.381 15.106 1.00 60.66 100 ASN A CA 1
ATOM 785 C C . ASN A 1 100 ? 20.774 5.870 15.470 1.00 60.66 100 ASN A C 1
ATOM 787 O O . ASN A 1 100 ? 19.659 6.364 15.257 1.00 60.66 100 ASN A O 1
ATOM 791 N N . PRO A 1 101 ? 21.788 6.590 15.994 1.00 60.19 101 PRO A N 1
ATOM 792 C CA . PRO A 1 101 ? 21.650 7.982 16.438 1.00 60.19 101 PRO A CA 1
ATOM 793 C C . PRO A 1 101 ? 21.092 8.923 15.361 1.00 60.19 101 PRO A C 1
ATOM 795 O O . PRO A 1 101 ? 20.364 9.869 15.672 1.00 60.19 101 PRO A O 1
ATOM 798 N N . ASP A 1 102 ? 21.373 8.634 14.088 1.00 66.50 102 ASP A N 1
ATOM 799 C CA . ASP A 1 102 ? 20.919 9.445 12.957 1.00 66.50 102 ASP A CA 1
ATOM 800 C C . ASP A 1 102 ? 19.409 9.321 12.713 1.00 66.50 102 ASP A C 1
ATOM 802 O O . ASP A 1 102 ? 18.751 10.305 12.365 1.00 66.50 102 ASP A O 1
ATOM 806 N N . GLN A 1 103 ? 18.836 8.133 12.933 1.00 65.62 103 GLN A N 1
ATOM 807 C CA . GLN A 1 103 ? 17.392 7.911 12.811 1.00 65.62 103 GLN A CA 1
ATOM 808 C C . GLN A 1 103 ? 16.629 8.566 13.966 1.00 65.62 103 GLN A C 1
ATOM 810 O O . GLN A 1 103 ? 15.570 9.152 13.750 1.00 65.62 103 GLN A O 1
ATOM 815 N N . GLU A 1 104 ? 17.180 8.535 15.183 1.00 67.12 104 GLU A N 1
ATOM 816 C CA . GLU A 1 104 ? 16.559 9.192 16.340 1.00 67.12 104 GLU A CA 1
ATOM 817 C C . GLU A 1 104 ? 16.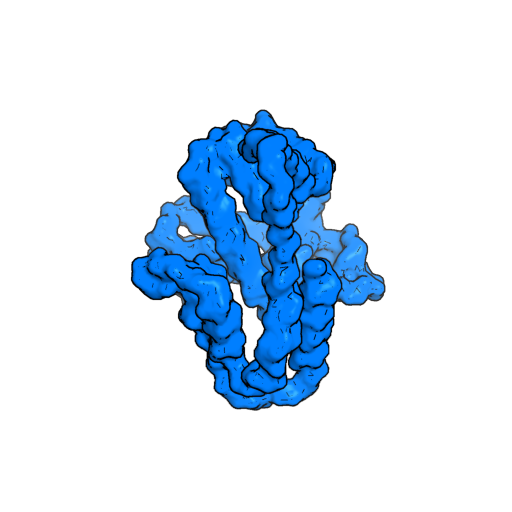542 10.718 16.193 1.00 67.12 104 GLU A C 1
ATOM 819 O O . GLU A 1 104 ? 15.531 11.359 16.488 1.00 67.12 104 GLU A O 1
ATOM 824 N N . LYS A 1 105 ? 17.629 11.311 15.680 1.00 76.19 105 LYS A N 1
ATOM 825 C CA . LYS A 1 105 ? 17.683 12.749 15.388 1.00 76.19 1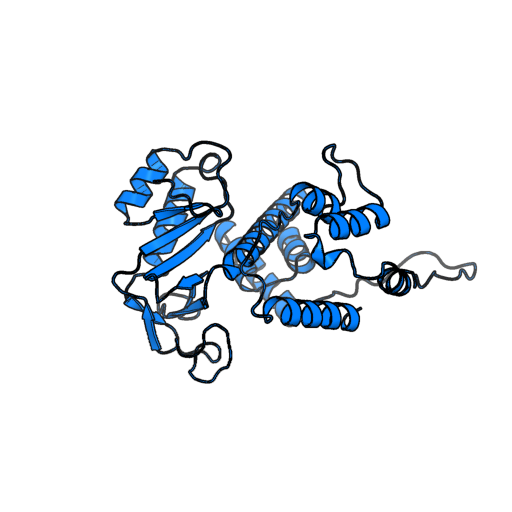05 LYS A CA 1
ATOM 826 C C . LYS A 1 105 ? 16.642 13.150 14.338 1.00 76.19 105 LYS A C 1
ATOM 828 O O . LYS A 1 105 ? 15.894 14.099 14.558 1.00 76.19 105 LYS A O 1
ATOM 833 N N . LYS A 1 106 ? 16.548 12.403 13.233 1.00 76.75 106 LYS A N 1
ATOM 834 C CA . LYS A 1 106 ? 15.543 12.650 12.186 1.00 76.75 106 LYS A CA 1
ATOM 835 C C . LYS A 1 106 ? 14.114 12.532 12.708 1.00 76.75 106 LYS A C 1
ATOM 837 O O . LYS A 1 106 ? 13.295 13.398 12.415 1.00 76.75 106 LYS A O 1
ATOM 842 N N . ALA A 1 107 ? 13.823 11.508 13.510 1.00 71.06 107 ALA A N 1
ATOM 843 C CA . ALA A 1 107 ? 12.500 11.328 14.100 1.00 71.06 107 ALA A CA 1
ATOM 844 C C . ALA A 1 107 ? 12.096 12.537 14.962 1.00 71.06 107 ALA A C 1
ATOM 846 O O . ALA A 1 107 ? 10.977 13.033 14.838 1.00 71.06 107 ALA A O 1
ATOM 847 N N . ARG A 1 108 ? 13.019 13.072 15.774 1.00 72.62 108 ARG A N 1
ATOM 848 C CA . ARG A 1 108 ? 12.799 14.302 16.560 1.00 72.62 108 ARG A CA 1
ATOM 849 C C . ARG A 1 108 ? 12.562 15.530 15.684 1.00 72.62 108 ARG A C 1
ATOM 851 O O . ARG A 1 108 ? 11.660 16.318 15.963 1.00 72.62 108 ARG A O 1
ATOM 858 N N . ASP A 1 109 ? 13.327 15.680 14.605 1.00 81.06 109 ASP A N 1
ATOM 859 C CA . ASP A 1 109 ? 13.142 16.783 13.657 1.00 81.06 109 ASP A CA 1
ATOM 860 C C . ASP A 1 109 ? 11.757 16.737 12.986 1.00 81.06 109 ASP A C 1
ATOM 862 O O . ASP A 1 109 ? 11.134 17.783 12.798 1.00 81.06 109 ASP A O 1
ATOM 866 N N . ILE A 1 110 ? 11.261 15.539 12.654 1.00 76.19 110 ILE A N 1
ATOM 867 C CA . ILE A 1 110 ? 9.911 15.322 12.109 1.00 76.19 110 ILE A CA 1
ATOM 868 C C . ILE A 1 110 ? 8.847 15.713 13.145 1.00 76.19 110 ILE A C 1
ATOM 870 O O . ILE A 1 110 ? 7.941 16.490 12.839 1.00 76.19 110 ILE A O 1
ATOM 874 N N . ILE A 1 111 ? 8.981 15.244 14.391 1.00 74.56 111 ILE A N 1
ATOM 875 C CA . ILE A 1 111 ? 8.033 15.536 15.483 1.00 74.56 111 ILE A CA 1
ATOM 876 C C . ILE A 1 111 ? 7.873 17.041 15.708 1.00 74.56 111 ILE A C 1
ATOM 878 O O . ILE A 1 111 ? 6.741 17.531 15.818 1.00 74.56 111 ILE A O 1
ATOM 882 N N . ASN A 1 112 ? 9.000 17.758 15.751 1.00 76.00 112 ASN A N 1
ATOM 883 C CA . ASN A 1 112 ? 9.058 19.194 16.018 1.00 76.00 112 ASN A CA 1
ATOM 884 C C . ASN A 1 112 ? 8.462 20.046 14.888 1.00 76.00 112 ASN A C 1
ATOM 886 O O . ASN A 1 112 ? 7.991 21.149 15.145 1.00 76.00 112 ASN A O 1
ATOM 890 N N . LYS A 1 113 ? 8.481 19.556 13.643 1.00 78.00 113 LYS A N 1
ATOM 891 C CA . LYS A 1 113 ? 7.971 20.283 12.466 1.00 78.00 113 LYS A CA 1
ATOM 892 C C . LYS A 1 113 ? 6.511 19.983 12.140 1.00 78.00 113 LYS A C 1
ATOM 894 O O . LYS A 1 113 ? 5.889 20.749 11.408 1.00 78.00 113 LYS A O 1
ATOM 899 N N . ALA A 1 114 ? 5.971 18.870 12.629 1.00 70.56 114 ALA A N 1
ATOM 900 C CA . ALA A 1 114 ? 4.628 18.452 12.262 1.00 70.56 114 ALA A CA 1
ATOM 901 C C . ALA A 1 114 ? 3.549 19.294 12.962 1.00 70.56 114 ALA A C 1
ATOM 903 O O . ALA A 1 114 ? 3.503 19.364 14.190 1.00 70.56 114 ALA A O 1
ATOM 904 N N . ASN A 1 115 ? 2.625 19.854 12.186 1.00 67.38 115 ASN A N 1
ATOM 905 C CA . ASN A 1 115 ? 1.445 20.563 12.702 1.00 67.38 115 ASN A CA 1
ATOM 906 C C . ASN A 1 115 ? 0.157 19.734 12.582 1.00 67.38 115 ASN A C 1
ATOM 908 O O . ASN A 1 115 ? -0.860 20.094 13.168 1.00 67.38 115 ASN A O 1
ATOM 912 N N . ASP A 1 116 ? 0.221 18.616 11.860 1.00 67.81 116 ASP A N 1
ATOM 913 C CA . ASP A 1 116 ? -0.884 17.701 11.593 1.00 67.81 116 ASP A CA 1
ATOM 914 C C . ASP A 1 116 ? -0.512 16.270 12.022 1.00 67.81 116 ASP A C 1
ATOM 916 O O . ASP A 1 116 ? 0.637 15.843 11.881 1.00 67.81 116 ASP A O 1
ATOM 920 N N . GLU A 1 117 ? -1.469 15.542 12.603 1.00 63.56 117 GLU A N 1
ATOM 921 C CA . GLU A 1 117 ? -1.246 14.193 13.143 1.00 63.56 117 GLU A CA 1
ATOM 922 C C . GLU A 1 117 ? -1.085 13.142 12.045 1.00 63.56 117 GLU A C 1
ATOM 924 O O . GLU A 1 117 ? -0.192 12.299 12.144 1.00 63.56 117 GLU A O 1
ATOM 929 N N . ASP A 1 118 ? -1.904 13.208 10.995 1.00 57.38 118 ASP A N 1
ATOM 930 C CA . ASP A 1 118 ? -1.847 12.249 9.893 1.00 57.38 118 ASP A CA 1
ATOM 931 C C . ASP A 1 118 ? -0.535 12.421 9.116 1.00 57.38 118 ASP A C 1
ATOM 933 O O . ASP A 1 118 ? 0.126 11.436 8.779 1.00 57.38 118 ASP A O 1
ATOM 937 N N . GLN A 1 119 ? -0.103 13.668 8.904 1.00 62.81 119 GLN A N 1
ATOM 938 C CA . GLN A 1 119 ? 1.202 13.978 8.324 1.00 62.81 119 GLN A CA 1
ATOM 939 C C . GLN A 1 119 ? 2.355 13.445 9.185 1.00 62.81 119 GLN A C 1
ATOM 941 O O . GLN A 1 119 ? 3.237 12.767 8.661 1.00 62.81 119 GLN A O 1
ATOM 946 N N . LEU A 1 120 ? 2.330 13.685 10.504 1.00 69.00 120 LEU A N 1
ATOM 947 C CA . LEU A 1 120 ? 3.355 13.178 11.423 1.00 69.00 120 LEU A CA 1
ATOM 948 C C . LEU A 1 120 ? 3.471 11.652 11.359 1.00 69.00 120 LEU A C 1
ATOM 950 O O . LEU A 1 120 ? 4.572 11.109 11.314 1.00 69.00 120 LEU A O 1
ATOM 954 N N . ILE A 1 121 ? 2.334 10.956 11.383 1.00 64.81 121 ILE A N 1
ATOM 955 C CA . ILE A 1 121 ? 2.309 9.495 11.365 1.00 64.81 121 ILE A CA 1
ATOM 956 C C . ILE A 1 121 ? 2.875 8.966 10.045 1.00 64.81 121 ILE A C 1
ATOM 958 O O . ILE A 1 121 ? 3.690 8.046 10.075 1.00 64.81 121 ILE A O 1
ATOM 962 N N . ASN A 1 122 ? 2.497 9.555 8.910 1.00 63.50 122 ASN A N 1
ATOM 963 C CA . ASN A 1 122 ? 3.019 9.151 7.605 1.00 63.50 122 ASN A CA 1
ATOM 964 C C . ASN A 1 122 ? 4.537 9.364 7.505 1.00 63.50 122 ASN A C 1
ATOM 966 O O . ASN A 1 122 ? 5.248 8.428 7.142 1.00 63.50 122 ASN A O 1
ATOM 970 N N . ASP A 1 123 ? 5.038 10.532 7.914 1.00 67.38 123 ASP A N 1
ATOM 971 C CA . ASP A 1 123 ? 6.472 10.843 7.878 1.00 67.38 123 ASP A CA 1
ATOM 972 C C . ASP A 1 123 ? 7.281 9.881 8.773 1.00 67.38 123 ASP A C 1
ATOM 974 O O . ASP A 1 123 ? 8.344 9.398 8.386 1.00 67.38 123 ASP A O 1
ATOM 978 N N . LEU A 1 124 ? 6.765 9.535 9.961 1.00 69.62 124 LEU A N 1
ATOM 979 C CA . LEU A 1 124 ? 7.420 8.575 10.861 1.00 69.62 124 LEU A CA 1
ATOM 980 C C . LEU A 1 124 ? 7.415 7.136 10.320 1.00 69.62 124 LEU A C 1
ATOM 982 O O . LEU A 1 124 ? 8.345 6.378 10.603 1.00 69.62 124 LEU A O 1
ATOM 986 N N . ILE A 1 125 ? 6.382 6.738 9.569 1.00 66.88 125 ILE A N 1
ATOM 987 C CA . ILE A 1 125 ? 6.321 5.419 8.918 1.00 66.88 125 ILE A CA 1
ATOM 988 C C . ILE A 1 125 ? 7.382 5.318 7.813 1.00 66.88 125 ILE A C 1
ATOM 990 O O . ILE A 1 125 ? 8.012 4.269 7.675 1.00 66.88 125 ILE A O 1
ATOM 994 N N . GLU A 1 126 ? 7.606 6.390 7.049 1.00 65.12 126 GLU A N 1
ATOM 995 C CA . GLU A 1 126 ? 8.594 6.413 5.961 1.00 65.12 126 GLU A CA 1
ATOM 996 C C . GLU A 1 126 ? 10.042 6.224 6.449 1.00 65.12 126 GLU A C 1
ATOM 998 O O . GLU A 1 126 ? 10.868 5.672 5.722 1.00 65.12 126 GLU A O 1
ATOM 1003 N N . GLU A 1 127 ? 10.346 6.588 7.698 1.00 67.81 127 GLU A N 1
ATOM 1004 C CA . GLU A 1 127 ? 11.684 6.440 8.293 1.00 67.81 127 GLU A CA 1
ATOM 1005 C C . GLU A 1 127 ? 12.024 5.001 8.743 1.00 67.81 127 GLU A C 1
ATOM 1007 O O . GLU A 1 127 ? 13.142 4.749 9.200 1.00 67.81 127 GLU A O 1
ATOM 1012 N N . ASN A 1 128 ? 11.096 4.038 8.609 1.00 65.12 128 ASN A N 1
ATOM 1013 C CA . ASN A 1 128 ? 11.291 2.621 8.970 1.00 65.12 128 ASN A CA 1
ATOM 1014 C C . ASN A 1 128 ? 11.853 2.413 10.398 1.00 65.12 128 ASN A C 1
ATOM 1016 O O . ASN A 1 128 ? 12.717 1.564 10.633 1.00 65.12 128 ASN A O 1
ATOM 1020 N N . LEU A 1 129 ? 11.371 3.199 11.366 1.00 68.25 129 LEU A N 1
ATOM 1021 C CA . LEU A 1 129 ? 11.797 3.124 12.768 1.00 68.25 129 LEU A CA 1
ATOM 1022 C C . LEU A 1 129 ? 11.405 1.790 13.425 1.00 68.25 129 LEU A C 1
ATOM 1024 O O . LEU A 1 129 ? 10.359 1.209 13.124 1.00 68.25 129 LEU A O 1
ATOM 1028 N N . SER A 1 130 ? 12.206 1.332 14.396 1.00 70.81 130 SER A N 1
ATOM 1029 C CA . SER A 1 130 ? 11.805 0.209 15.253 1.00 70.81 130 SER A CA 1
ATOM 1030 C C . SER A 1 130 ? 10.594 0.572 16.122 1.00 70.81 130 SER A C 1
ATOM 1032 O O . SER A 1 130 ? 10.326 1.742 16.397 1.00 70.81 130 SER A O 1
ATOM 1034 N N . GLU A 1 131 ? 9.857 -0.433 16.606 1.00 70.31 131 GLU A N 1
ATOM 1035 C CA . GLU A 1 131 ? 8.652 -0.218 17.425 1.00 70.31 131 GLU A CA 1
ATOM 1036 C C . GLU A 1 131 ? 8.941 0.600 18.695 1.00 70.31 131 GLU A C 1
ATOM 1038 O O . GLU A 1 131 ? 8.148 1.466 19.068 1.00 70.31 131 GLU A O 1
ATOM 1043 N N . SER A 1 132 ? 10.087 0.357 19.340 1.00 74.50 132 SER A N 1
ATOM 1044 C CA . SER A 1 132 ? 10.506 1.086 20.541 1.00 74.50 132 SER A CA 1
ATOM 1045 C C . SER A 1 132 ? 10.856 2.541 20.229 1.00 74.50 132 SER A C 1
ATOM 1047 O O . SER A 1 132 ? 10.452 3.428 20.981 1.00 74.50 132 SER A O 1
ATOM 1049 N N . GLN A 1 133 ? 11.549 2.801 19.117 1.00 81.31 133 GLN A N 1
ATOM 1050 C CA . GLN A 1 133 ? 11.876 4.153 18.659 1.00 81.31 133 GLN A CA 1
ATOM 1051 C C . GLN A 1 133 ? 10.612 4.923 18.279 1.00 81.31 133 GLN A C 1
ATOM 1053 O O . GLN A 1 133 ? 10.381 6.000 18.815 1.00 81.31 133 GLN A O 1
ATOM 1058 N N . LEU A 1 134 ? 9.743 4.334 17.453 1.00 76.81 134 LEU A N 1
ATOM 1059 C CA . LEU A 1 134 ? 8.467 4.929 17.056 1.00 76.81 134 LEU A CA 1
ATOM 1060 C C . LEU A 1 134 ? 7.596 5.270 18.273 1.00 76.81 134 LEU A C 1
ATOM 1062 O O . LEU A 1 134 ? 7.032 6.359 18.348 1.00 76.81 134 LEU A O 1
ATOM 1066 N N . TYR A 1 135 ? 7.500 4.362 19.250 1.00 77.88 135 TYR A N 1
ATOM 1067 C CA . TYR A 1 135 ? 6.775 4.624 20.492 1.00 77.88 135 TYR A CA 1
ATOM 1068 C C . TYR A 1 135 ? 7.383 5.782 21.293 1.00 77.88 135 TYR A C 1
ATOM 1070 O O . TYR A 1 135 ? 6.644 6.674 21.711 1.00 77.88 135 TYR A O 1
ATOM 1078 N N . ARG A 1 136 ? 8.710 5.788 21.500 1.00 83.38 136 ARG A N 1
ATOM 1079 C CA . ARG A 1 136 ? 9.412 6.866 22.220 1.00 83.38 136 ARG A CA 1
ATOM 1080 C C . ARG A 1 136 ? 9.175 8.215 21.543 1.00 83.38 136 ARG A C 1
ATOM 1082 O O . ARG A 1 136 ? 8.759 9.153 22.210 1.00 83.38 136 ARG A O 1
ATOM 1089 N N . SER A 1 137 ? 9.335 8.258 20.225 1.00 80.12 137 SER A N 1
ATOM 1090 C CA . SER A 1 137 ? 9.063 9.405 19.362 1.00 80.12 137 SER A CA 1
ATOM 1091 C C . SER A 1 137 ? 7.630 9.928 19.514 1.00 80.12 137 SER A C 1
ATOM 1093 O O . SER A 1 137 ? 7.414 11.103 19.789 1.00 80.12 137 SER A O 1
ATOM 1095 N N . LEU A 1 138 ? 6.621 9.060 19.426 1.00 79.69 138 LEU A N 1
ATOM 1096 C CA . LEU A 1 138 ? 5.223 9.473 19.596 1.00 79.69 138 LEU A CA 1
ATOM 1097 C C . LEU A 1 138 ? 4.914 9.941 21.026 1.00 79.69 138 LEU A C 1
ATOM 1099 O O . LEU A 1 138 ? 4.067 10.816 21.217 1.00 79.69 138 LEU A O 1
ATOM 1103 N N . ARG A 1 139 ? 5.590 9.378 22.035 1.00 84.94 139 ARG A N 1
ATOM 1104 C CA . ARG A 1 139 ? 5.392 9.734 23.447 1.00 84.94 139 ARG A CA 1
ATOM 1105 C C . ARG A 1 139 ? 5.868 11.148 23.779 1.00 84.94 139 ARG A C 1
ATOM 1107 O O . ARG A 1 139 ? 5.348 11.721 24.733 1.00 84.94 139 ARG A O 1
ATOM 1114 N N . GLU A 1 140 ? 6.784 11.716 22.994 1.00 85.00 140 GLU A N 1
ATOM 1115 C CA . GLU A 1 140 ? 7.216 13.114 23.141 1.00 85.00 140 GLU A CA 1
ATOM 1116 C C . GLU A 1 140 ? 6.062 14.106 22.885 1.00 85.00 140 GLU A C 1
ATOM 1118 O O . GLU A 1 140 ? 6.047 15.184 23.473 1.00 85.00 140 GLU A O 1
ATOM 1123 N N . LYS A 1 141 ? 5.063 13.733 22.067 1.00 77.94 141 LYS A N 1
ATOM 1124 C CA . LYS A 1 141 ? 3.955 14.620 21.661 1.00 77.94 141 LYS A CA 1
ATOM 1125 C C . LYS A 1 141 ? 2.573 14.181 22.144 1.00 77.94 141 LYS A C 1
ATOM 1127 O O . LYS A 1 141 ? 1.690 15.018 22.322 1.00 77.94 141 LYS A O 1
ATOM 1132 N N . TYR A 1 142 ? 2.360 12.883 22.353 1.00 77.50 142 TYR A N 1
ATOM 1133 C CA . TYR A 1 142 ? 1.047 12.326 22.678 1.00 77.50 142 TYR A CA 1
ATOM 1134 C C . TYR A 1 142 ? 1.001 11.658 24.065 1.00 77.50 142 TYR A C 1
ATOM 1136 O O . TYR A 1 142 ? 2.000 11.096 24.536 1.00 77.50 142 TYR A O 1
ATOM 1144 N N . PRO A 1 143 ? -0.182 11.638 24.721 1.00 82.00 143 PRO A N 1
ATOM 1145 C CA . PRO A 1 143 ? -0.419 10.813 25.902 1.00 82.00 143 PRO A CA 1
ATOM 1146 C C . PRO A 1 143 ? -0.080 9.340 25.647 1.00 82.00 143 PRO A C 1
ATOM 1148 O O . PRO A 1 143 ? -0.208 8.848 24.525 1.00 82.00 143 PRO A O 1
ATOM 1151 N N . GLU A 1 144 ? 0.315 8.619 26.697 1.00 82.94 144 GLU A N 1
ATOM 1152 C CA . GLU A 1 144 ? 0.804 7.237 26.597 1.00 82.94 144 GLU A CA 1
ATOM 1153 C C . GLU A 1 144 ? -0.168 6.314 25.874 1.00 82.94 144 GLU A C 1
ATOM 1155 O O . GLU A 1 144 ? 0.223 5.559 24.985 1.00 82.94 144 GLU A O 1
ATOM 1160 N N . GLU A 1 145 ? -1.444 6.399 26.235 1.00 79.25 145 GLU A N 1
ATOM 1161 C CA . GLU A 1 145 ? -2.498 5.596 25.633 1.00 79.25 145 GLU A CA 1
ATOM 1162 C C . GLU A 1 145 ? -2.559 5.794 24.113 1.00 79.25 145 GLU A C 1
ATOM 1164 O O . GLU A 1 145 ? -2.553 4.816 23.357 1.00 79.25 145 GLU A O 1
ATOM 1169 N N . LYS A 1 146 ? -2.538 7.057 23.670 1.00 75.69 146 LYS A N 1
ATOM 1170 C CA . LYS A 1 146 ? -2.598 7.442 22.259 1.00 75.69 146 LYS A CA 1
ATOM 1171 C C . LYS A 1 146 ? -1.336 7.021 21.509 1.00 75.69 146 LYS A C 1
ATOM 1173 O O . LYS A 1 146 ? -1.450 6.377 20.469 1.00 75.69 146 LYS A O 1
ATOM 1178 N N . ALA A 1 147 ? -0.152 7.278 22.066 1.00 73.88 147 ALA A N 1
ATOM 1179 C CA . ALA A 1 147 ? 1.114 6.831 21.483 1.00 73.88 147 ALA A CA 1
ATOM 1180 C C . ALA A 1 147 ? 1.128 5.303 21.299 1.00 73.88 147 ALA A C 1
ATOM 1182 O O . ALA A 1 147 ? 1.374 4.809 20.200 1.00 73.88 147 ALA A O 1
ATOM 1183 N N . ARG A 1 148 ? 0.739 4.539 22.332 1.00 77.50 148 ARG A N 1
ATOM 1184 C CA . ARG A 1 148 ? 0.623 3.073 22.247 1.00 77.50 148 ARG A CA 1
ATOM 1185 C C . ARG A 1 148 ? -0.397 2.627 21.202 1.00 77.50 148 ARG A C 1
ATOM 1187 O O . ARG A 1 148 ? -0.214 1.565 20.608 1.00 77.50 148 ARG A O 1
ATOM 1194 N N . ALA A 1 149 ? -1.511 3.340 21.041 1.00 71.00 149 ALA A N 1
ATOM 1195 C CA . ALA A 1 149 ? -2.536 3.004 20.055 1.00 71.00 149 ALA A CA 1
ATOM 1196 C C . ALA A 1 149 ? -2.020 3.207 18.622 1.00 71.00 149 ALA A C 1
ATOM 1198 O O . ALA A 1 149 ? -2.137 2.293 17.805 1.00 71.00 149 ALA A O 1
ATOM 1199 N N . ILE A 1 150 ? -1.377 4.346 18.351 1.00 71.12 150 ILE A N 1
ATOM 1200 C CA . ILE A 1 150 ? -0.755 4.656 17.057 1.00 71.12 150 ILE A CA 1
ATOM 1201 C C . ILE A 1 150 ? 0.326 3.619 16.728 1.00 71.12 150 ILE A C 1
ATOM 1203 O O . ILE A 1 150 ? 0.247 2.973 15.683 1.00 71.12 150 ILE A O 1
ATOM 1207 N N . THR A 1 151 ? 1.266 3.357 17.646 1.00 75.31 151 THR A N 1
ATOM 1208 C CA . THR A 1 151 ? 2.318 2.342 17.453 1.00 75.31 151 THR A CA 1
ATOM 1209 C C . THR A 1 151 ? 1.729 0.966 17.131 1.00 75.31 151 THR A C 1
ATOM 1211 O O . THR A 1 151 ? 2.175 0.295 16.199 1.00 75.31 151 THR A O 1
ATOM 1214 N N . ARG A 1 152 ? 0.679 0.543 17.852 1.00 75.81 152 ARG A N 1
ATOM 1215 C CA . ARG A 1 152 ? -0.009 -0.731 17.587 1.00 75.81 152 ARG A CA 1
ATOM 1216 C C . ARG A 1 152 ? -0.655 -0.771 16.203 1.00 75.81 152 ARG A C 1
ATOM 1218 O O . ARG A 1 152 ? -0.605 -1.816 15.557 1.00 75.81 152 ARG A O 1
ATOM 1225 N N . ASN A 1 153 ? -1.271 0.319 15.752 1.00 72.06 153 ASN A N 1
ATOM 1226 C CA . ASN A 1 153 ? -1.903 0.384 14.434 1.00 72.06 153 ASN A CA 1
ATOM 1227 C C . ASN A 1 153 ? -0.865 0.318 13.310 1.00 72.06 153 ASN A C 1
ATOM 1229 O O . ASN A 1 153 ? -1.036 -0.477 12.388 1.00 72.06 153 ASN A O 1
ATOM 1233 N N . ILE A 1 154 ? 0.241 1.055 13.442 1.00 74.69 154 ILE A N 1
ATOM 1234 C CA . ILE A 1 154 ? 1.362 1.021 12.492 1.00 74.69 154 ILE A CA 1
ATOM 1235 C C . ILE A 1 154 ? 1.945 -0.389 12.408 1.00 74.69 154 ILE A C 1
ATOM 1237 O O . ILE A 1 154 ? 2.086 -0.941 11.321 1.00 74.69 154 ILE A O 1
ATOM 1241 N N . LYS A 1 155 ? 2.186 -1.035 13.555 1.00 79.50 155 LYS A N 1
ATOM 1242 C CA . LYS A 1 155 ? 2.676 -2.418 13.600 1.00 79.50 155 LYS A CA 1
ATOM 1243 C C . LYS A 1 155 ? 1.754 -3.391 12.870 1.00 79.50 155 LYS A C 1
ATOM 1245 O O . LYS A 1 155 ? 2.231 -4.241 12.124 1.00 79.50 155 LYS A O 1
ATOM 1250 N N . LYS A 1 156 ? 0.438 -3.281 13.076 1.00 77.81 156 LYS A N 1
ATOM 1251 C CA . LYS A 1 156 ? -0.540 -4.123 12.371 1.00 77.81 156 LYS A CA 1
ATOM 1252 C C . LYS A 1 156 ? -0.540 -3.848 10.866 1.00 77.81 156 LYS A C 1
ATOM 1254 O O . LYS A 1 156 ? -0.595 -4.799 10.094 1.00 77.81 156 LYS A O 1
ATOM 1259 N N . GLY A 1 157 ? -0.423 -2.581 10.467 1.00 77.12 157 GLY A N 1
ATOM 1260 C CA . GLY A 1 157 ? -0.254 -2.174 9.073 1.00 77.12 157 GLY A CA 1
ATOM 1261 C C . GLY A 1 157 ? 0.977 -2.808 8.432 1.00 77.12 157 GLY A C 1
ATOM 1262 O O . GLY A 1 157 ? 0.849 -3.489 7.422 1.00 77.12 157 GLY A O 1
ATOM 1263 N N . ASN A 1 158 ? 2.143 -2.690 9.068 1.00 78.56 158 ASN A N 1
ATOM 1264 C CA . ASN A 1 158 ? 3.397 -3.264 8.573 1.00 78.56 158 ASN A CA 1
ATOM 1265 C C . ASN A 1 158 ? 3.351 -4.797 8.520 1.00 78.56 158 ASN A C 1
ATOM 1267 O O . ASN A 1 158 ? 3.834 -5.404 7.565 1.00 78.56 158 ASN A O 1
ATOM 1271 N N . ALA A 1 159 ? 2.735 -5.439 9.517 1.00 81.12 159 ALA A N 1
ATOM 1272 C CA . ALA A 1 159 ? 2.538 -6.886 9.518 1.00 81.12 159 ALA A CA 1
ATOM 1273 C C . ALA A 1 159 ? 1.631 -7.338 8.363 1.00 81.12 159 ALA A C 1
ATOM 1275 O O . ALA A 1 159 ? 1.944 -8.313 7.684 1.00 81.12 159 ALA A O 1
ATOM 1276 N N . PHE A 1 160 ? 0.540 -6.611 8.107 1.00 82.75 160 PHE A N 1
ATOM 1277 C CA . PHE A 1 160 ? -0.332 -6.858 6.961 1.00 82.75 160 PHE A CA 1
ATOM 1278 C C . PHE A 1 160 ? 0.404 -6.638 5.635 1.00 82.75 160 PHE A C 1
ATOM 1280 O O . PHE A 1 160 ? 0.356 -7.499 4.764 1.00 82.75 160 PHE A O 1
ATOM 1287 N N . ASN A 1 161 ? 1.155 -5.542 5.515 1.00 86.25 161 ASN A N 1
ATOM 1288 C CA . ASN A 1 161 ? 1.985 -5.227 4.355 1.00 86.25 161 ASN A CA 1
ATOM 1289 C C . ASN A 1 161 ? 2.934 -6.390 4.024 1.00 86.25 161 ASN A C 1
ATOM 1291 O O . ASN A 1 161 ? 2.914 -6.912 2.913 1.00 86.25 161 ASN A O 1
ATOM 1295 N N . LYS A 1 162 ? 3.679 -6.876 5.028 1.00 87.06 162 LYS A N 1
ATOM 1296 C CA . LYS A 1 162 ? 4.596 -8.016 4.894 1.00 87.06 162 LYS A CA 1
ATOM 1297 C C . LYS A 1 162 ? 3.873 -9.317 4.535 1.00 87.06 162 LYS A C 1
ATOM 1299 O O . LYS A 1 162 ? 4.347 -10.053 3.676 1.00 87.06 162 LYS A O 1
ATOM 1304 N N . LYS A 1 163 ? 2.725 -9.594 5.166 1.00 86.38 163 LYS A N 1
ATOM 1305 C CA . LYS A 1 163 ? 1.888 -10.769 4.862 1.00 86.38 163 LYS A CA 1
ATOM 1306 C C . LYS A 1 163 ? 1.435 -10.772 3.404 1.00 86.38 163 LYS A C 1
ATOM 1308 O O . LYS A 1 163 ? 1.396 -11.825 2.786 1.00 86.38 163 LYS A O 1
ATOM 1313 N N . MET A 1 164 ? 1.059 -9.618 2.867 1.00 92.44 164 MET A N 1
ATOM 1314 C CA . MET A 1 164 ? 0.521 -9.536 1.512 1.00 92.44 164 MET A CA 1
ATOM 1315 C C . MET A 1 164 ? 1.608 -9.459 0.442 1.00 92.44 164 MET A C 1
ATOM 1317 O O . MET A 1 164 ? 1.394 -9.948 -0.663 1.00 92.44 164 MET A O 1
ATOM 1321 N N . ALA A 1 165 ? 2.784 -8.915 0.768 1.00 90.06 165 ALA A N 1
ATOM 1322 C CA . ALA A 1 165 ? 3.906 -8.772 -0.162 1.00 90.06 165 ALA A CA 1
ATOM 1323 C C . ALA A 1 165 ? 4.315 -10.092 -0.833 1.00 90.06 165 ALA A C 1
ATOM 1325 O O . ALA A 1 165 ? 4.665 -10.098 -2.011 1.00 90.06 165 ALA A O 1
ATOM 1326 N N . VAL A 1 166 ? 4.188 -11.223 -0.129 1.00 90.94 166 VAL A N 1
ATOM 1327 C CA . VAL A 1 166 ? 4.542 -12.546 -0.674 1.00 90.94 166 VAL A CA 1
ATOM 1328 C C . VAL A 1 166 ? 3.697 -12.967 -1.883 1.00 90.94 166 VAL A C 1
ATOM 1330 O O . VAL A 1 166 ? 4.078 -13.879 -2.606 1.00 90.94 166 VAL A O 1
ATOM 1333 N N . LYS A 1 167 ? 2.549 -12.319 -2.121 1.00 93.56 167 LYS A N 1
ATOM 1334 C CA . LYS A 1 167 ? 1.669 -12.621 -3.259 1.00 93.56 167 LYS A CA 1
ATOM 1335 C C . LYS A 1 167 ? 2.121 -11.981 -4.567 1.00 93.56 167 LYS A C 1
ATOM 1337 O O . LYS A 1 167 ? 1.579 -12.319 -5.620 1.00 93.56 167 LYS A O 1
ATOM 1342 N N . TYR A 1 168 ? 3.054 -11.036 -4.497 1.00 94.69 168 TYR A N 1
ATOM 1343 C CA . TYR A 1 168 ? 3.405 -10.172 -5.612 1.00 94.69 168 TYR A CA 1
ATOM 1344 C C . TYR A 1 168 ? 4.872 -10.349 -6.005 1.00 94.69 168 TYR A C 1
ATOM 1346 O O . TYR A 1 168 ? 5.732 -10.499 -5.133 1.00 94.69 168 TYR A O 1
ATOM 1354 N N . PRO A 1 169 ? 5.174 -10.314 -7.316 1.00 95.50 169 PRO A N 1
ATOM 1355 C CA . PRO A 1 169 ? 6.534 -10.495 -7.804 1.00 95.50 169 PRO A CA 1
ATOM 1356 C C . PRO A 1 169 ? 7.430 -9.300 -7.480 1.00 95.50 169 PRO A C 1
ATOM 1358 O O . PRO A 1 169 ? 8.629 -9.489 -7.332 1.00 95.50 169 PRO A O 1
ATOM 1361 N N . HIS A 1 170 ? 6.858 -8.100 -7.352 1.00 96.81 170 HIS A N 1
ATOM 1362 C CA . HIS A 1 170 ? 7.583 -6.871 -7.064 1.00 96.81 170 HIS A CA 1
ATOM 1363 C C . HIS A 1 170 ? 6.873 -6.091 -5.957 1.00 96.81 170 HIS A C 1
ATOM 1365 O O . HIS A 1 170 ? 5.647 -5.935 -5.974 1.00 96.81 170 HIS A O 1
ATOM 1371 N N . ASN A 1 171 ? 7.645 -5.605 -4.990 1.00 96.12 171 ASN A N 1
ATOM 1372 C CA . ASN A 1 171 ? 7.151 -4.955 -3.779 1.00 96.12 171 ASN A CA 1
ATOM 1373 C C . ASN A 1 171 ? 7.951 -3.692 -3.495 1.00 96.12 171 ASN A C 1
ATOM 1375 O O . ASN A 1 171 ? 9.129 -3.620 -3.835 1.00 96.12 171 ASN A O 1
ATOM 1379 N N . GLU A 1 172 ? 7.334 -2.718 -2.828 1.00 93.00 172 GLU A N 1
ATOM 1380 C CA . GLU A 1 172 ? 8.027 -1.500 -2.389 1.00 93.00 172 GLU A CA 1
ATOM 1381 C C . GLU A 1 172 ? 8.759 -0.774 -3.537 1.00 93.00 172 GLU A C 1
ATOM 1383 O O . GLU A 1 172 ? 9.916 -0.370 -3.426 1.00 93.00 172 GLU A O 1
ATOM 1388 N N . ILE A 1 173 ? 8.071 -0.624 -4.670 1.00 93.81 173 ILE A N 1
ATOM 1389 C CA . ILE A 1 173 ? 8.632 -0.079 -5.912 1.00 93.81 173 ILE A CA 1
ATOM 1390 C C . ILE A 1 173 ? 8.653 1.439 -5.844 1.00 93.81 173 ILE A C 1
ATOM 1392 O O . ILE A 1 173 ? 7.647 2.067 -5.521 1.00 93.81 173 ILE A O 1
ATOM 1396 N N . TYR A 1 174 ? 9.775 2.043 -6.208 1.00 94.50 174 TYR A N 1
ATOM 1397 C CA . TYR A 1 174 ? 9.887 3.488 -6.323 1.00 94.50 174 TYR A CA 1
ATOM 1398 C C . TYR A 1 174 ? 9.413 3.954 -7.696 1.00 94.50 174 TYR A C 1
ATOM 1400 O O . TYR A 1 174 ? 9.955 3.546 -8.723 1.00 94.50 174 TYR A O 1
ATOM 1408 N N . ILE A 1 175 ? 8.436 4.851 -7.690 1.00 93.62 175 ILE A N 1
ATOM 1409 C CA . ILE A 1 175 ? 7.851 5.507 -8.859 1.00 93.62 175 ILE A CA 1
ATOM 1410 C C . ILE A 1 175 ? 8.258 6.977 -8.836 1.00 93.62 175 ILE A C 1
ATOM 1412 O O . ILE A 1 175 ? 8.307 7.602 -7.774 1.00 93.62 175 ILE A O 1
ATOM 1416 N N . GLU A 1 176 ? 8.577 7.535 -9.999 1.00 92.75 176 GLU A N 1
ATOM 1417 C CA . GLU A 1 176 ? 8.916 8.946 -10.126 1.00 92.75 176 GLU A CA 1
ATOM 1418 C C . GLU A 1 176 ? 7.703 9.827 -9.830 1.00 92.75 176 GLU A C 1
ATOM 1420 O O . GLU A 1 176 ? 6.609 9.653 -10.366 1.00 92.75 176 GLU A O 1
ATOM 1425 N N . LYS A 1 177 ? 7.906 10.812 -8.958 1.00 89.44 177 LYS A N 1
ATOM 1426 C CA . LYS A 1 177 ? 6.887 11.788 -8.591 1.00 89.44 177 LYS A CA 1
ATOM 1427 C C . LYS A 1 177 ? 7.563 13.128 -8.315 1.00 89.44 177 LYS A C 1
ATOM 1429 O O . LYS A 1 177 ? 7.858 13.425 -7.159 1.00 89.44 177 LYS A O 1
ATOM 1434 N N . PRO A 1 178 ? 7.780 13.967 -9.344 1.00 85.12 178 PRO A N 1
ATOM 1435 C CA . PRO A 1 178 ? 8.496 15.238 -9.196 1.00 85.12 178 PRO A CA 1
ATOM 1436 C C . PRO A 1 178 ? 7.882 16.193 -8.163 1.00 85.12 178 PRO A C 1
ATOM 1438 O O . PRO A 1 178 ? 8.587 16.994 -7.565 1.00 85.12 178 PRO A O 1
ATOM 1441 N N . SER A 1 179 ? 6.570 16.092 -7.923 1.00 81.81 179 SER A N 1
ATOM 1442 C CA . SER A 1 179 ? 5.872 16.891 -6.911 1.00 81.81 179 SER A CA 1
ATOM 1443 C C . SER A 1 179 ? 6.096 16.411 -5.469 1.00 81.81 179 SER A C 1
ATOM 1445 O O . SER A 1 179 ? 5.690 17.098 -4.537 1.00 81.81 179 SER A O 1
ATOM 1447 N N . ALA A 1 180 ? 6.650 15.212 -5.263 1.00 78.88 180 ALA A N 1
ATOM 1448 C CA . ALA A 1 180 ? 6.974 14.694 -3.938 1.00 78.88 180 ALA A CA 1
ATOM 1449 C C . ALA A 1 180 ? 8.325 15.245 -3.468 1.00 78.88 180 ALA A C 1
ATOM 1451 O O . ALA A 1 180 ? 9.227 15.480 -4.268 1.00 78.88 180 ALA A O 1
ATOM 1452 N N . LYS A 1 181 ? 8.503 15.387 -2.151 1.00 77.69 181 LYS A N 1
ATOM 1453 C CA . LYS A 1 181 ? 9.724 15.949 -1.546 1.00 77.69 181 LYS A CA 1
ATOM 1454 C C . LYS A 1 181 ? 11.007 15.209 -1.951 1.00 77.69 181 LYS A C 1
ATOM 1456 O O . LYS A 1 181 ? 12.042 15.836 -2.139 1.00 77.69 181 LYS A O 1
ATOM 1461 N N . SER A 1 182 ? 10.946 13.885 -2.072 1.00 79.81 182 SER A N 1
ATOM 1462 C CA . SER A 1 182 ? 12.065 13.033 -2.506 1.00 79.81 182 SER A CA 1
ATOM 1463 C C . SER A 1 182 ? 12.151 12.873 -4.031 1.00 79.81 182 SER A C 1
ATOM 1465 O O . SER A 1 182 ? 13.026 12.161 -4.525 1.00 79.81 182 SER A O 1
ATOM 1467 N N . GLY A 1 183 ? 11.216 13.466 -4.781 1.00 86.12 183 GLY A N 1
ATOM 1468 C CA . GLY A 1 183 ? 11.021 13.236 -6.213 1.00 86.12 183 GLY A CA 1
ATOM 1469 C C . GLY A 1 183 ? 10.461 11.851 -6.555 1.00 86.12 183 GLY A C 1
ATOM 1470 O O . GLY A 1 183 ? 10.360 11.515 -7.735 1.00 86.12 183 GLY A O 1
ATOM 1471 N N . LYS A 1 184 ? 10.132 11.023 -5.552 1.00 90.75 184 LYS A N 1
ATOM 1472 C CA . LYS A 1 184 ? 9.710 9.625 -5.719 1.00 90.75 184 LYS A CA 1
ATOM 1473 C C . LYS A 1 184 ? 8.635 9.254 -4.698 1.00 90.75 184 LYS A C 1
ATOM 1475 O O . LYS A 1 184 ? 8.574 9.820 -3.612 1.00 90.75 184 LYS A O 1
ATOM 1480 N N . VAL A 1 185 ? 7.812 8.268 -5.021 1.00 88.19 185 VAL A N 1
ATOM 1481 C CA . VAL A 1 185 ? 6.863 7.638 -4.088 1.00 88.19 185 VAL A CA 1
ATOM 1482 C C . VAL A 1 185 ? 7.016 6.126 -4.141 1.00 88.19 185 VAL A C 1
ATOM 1484 O O . VAL A 1 185 ? 7.476 5.587 -5.143 1.00 88.19 185 VAL A O 1
ATOM 1487 N N . ARG A 1 186 ? 6.647 5.436 -3.061 1.00 90.62 186 ARG A N 1
ATOM 1488 C CA . ARG A 1 186 ? 6.770 3.979 -2.954 1.00 90.62 186 ARG A CA 1
ATOM 1489 C C . ARG A 1 186 ? 5.409 3.316 -3.141 1.00 90.62 186 ARG A C 1
ATOM 1491 O O . ARG A 1 186 ? 4.498 3.615 -2.376 1.00 90.62 186 ARG A O 1
ATOM 1498 N N . LEU A 1 187 ? 5.269 2.458 -4.145 1.00 91.81 187 LEU A N 1
ATOM 1499 C CA . LEU A 1 187 ? 4.109 1.598 -4.383 1.00 91.81 187 LEU A CA 1
ATOM 1500 C C . LEU A 1 187 ? 4.260 0.297 -3.586 1.00 91.81 187 LEU A C 1
ATOM 1502 O O . LEU A 1 187 ? 5.344 -0.283 -3.549 1.00 91.81 187 LEU A O 1
ATOM 1506 N N . ASP A 1 188 ? 3.175 -0.168 -2.968 1.00 94.50 188 ASP A N 1
ATOM 1507 C CA . ASP A 1 188 ? 3.209 -1.329 -2.075 1.00 94.50 188 ASP A CA 1
ATOM 1508 C C . ASP A 1 188 ? 3.562 -2.623 -2.821 1.00 94.50 188 ASP A C 1
ATOM 1510 O O . ASP A 1 188 ? 4.467 -3.345 -2.384 1.00 94.50 188 ASP A O 1
ATOM 1514 N N . SER A 1 189 ? 2.883 -2.891 -3.943 1.00 96.31 189 SER A N 1
ATOM 1515 C CA . SER A 1 189 ? 3.153 -4.037 -4.817 1.00 96.31 189 SER A CA 1
ATOM 1516 C C . SER A 1 189 ? 2.746 -3.775 -6.273 1.00 96.31 189 SER A C 1
ATOM 1518 O O . SER A 1 189 ? 1.816 -3.016 -6.546 1.00 96.31 189 SER A O 1
ATOM 1520 N N . TYR A 1 190 ? 3.417 -4.446 -7.210 1.00 96.44 190 TYR A N 1
ATOM 1521 C CA . TYR A 1 190 ? 3.094 -4.416 -8.640 1.00 96.44 190 TYR A CA 1
ATOM 1522 C C . TYR A 1 190 ? 3.241 -5.805 -9.253 1.00 96.44 190 TYR A C 1
ATOM 1524 O O . TYR A 1 190 ? 4.194 -6.536 -8.963 1.00 96.44 190 TYR A O 1
ATOM 1532 N N . ASN A 1 191 ? 2.317 -6.157 -10.141 1.00 96.81 191 ASN A N 1
ATOM 1533 C CA . ASN A 1 191 ? 2.398 -7.368 -10.940 1.00 96.81 191 ASN A CA 1
ATOM 1534 C C . ASN A 1 191 ? 2.287 -7.028 -12.432 1.00 96.81 191 ASN A C 1
ATOM 1536 O O . ASN A 1 191 ? 1.172 -6.935 -12.942 1.00 96.81 191 ASN A O 1
ATOM 1540 N N . PRO A 1 192 ? 3.408 -6.903 -13.165 1.00 94.12 192 PRO A N 1
ATOM 1541 C CA . PRO A 1 192 ? 3.381 -6.524 -14.575 1.00 94.12 192 PRO A CA 1
ATOM 1542 C C . PRO A 1 192 ? 2.683 -7.565 -15.456 1.00 94.12 192 PRO A C 1
ATOM 1544 O O . PRO A 1 192 ? 2.083 -7.202 -16.459 1.00 94.12 192 PRO A O 1
ATOM 1547 N N . LYS A 1 193 ? 2.709 -8.854 -15.078 1.00 94.00 193 LYS A N 1
ATOM 1548 C CA . LYS A 1 193 ? 2.067 -9.925 -15.860 1.00 94.00 193 LYS A CA 1
ATOM 1549 C C . LYS A 1 193 ? 0.544 -9.871 -15.788 1.00 94.00 193 LYS A C 1
ATOM 1551 O O . LYS A 1 193 ? -0.117 -10.193 -16.765 1.00 94.00 193 LYS A O 1
ATOM 1556 N N . LYS A 1 194 ? 0.002 -9.515 -14.622 1.00 95.38 194 LYS A N 1
ATOM 1557 C CA . LYS A 1 194 ? -1.446 -9.366 -14.412 1.00 95.38 194 LYS A CA 1
ATOM 1558 C C . LYS A 1 194 ? -1.937 -7.929 -14.601 1.00 95.38 194 LYS A C 1
ATOM 1560 O O . LYS A 1 194 ? -3.136 -7.710 -14.622 1.00 95.38 194 LYS A O 1
ATOM 1565 N N . GLY A 1 195 ? -1.021 -6.966 -14.700 1.00 93.75 195 GLY A N 1
ATOM 1566 C CA . GLY A 1 195 ? -1.345 -5.544 -14.712 1.00 93.75 195 GLY A CA 1
ATOM 1567 C C . GLY A 1 195 ? -1.827 -5.004 -13.362 1.00 93.75 195 GLY A C 1
ATOM 1568 O O . GLY A 1 195 ? -2.499 -3.988 -13.350 1.00 93.75 195 GLY A O 1
ATOM 1569 N N . GLU A 1 196 ? -1.518 -5.640 -12.229 1.00 96.94 196 GLU A N 1
ATOM 1570 C CA . GLU A 1 196 ? -2.045 -5.203 -10.924 1.00 96.94 196 GLU A CA 1
ATOM 1571 C C . GLU A 1 196 ? -1.153 -4.126 -10.292 1.00 96.94 196 GLU A C 1
ATOM 1573 O O . GLU A 1 196 ? 0.032 -4.369 -10.047 1.00 96.94 196 GLU A O 1
ATOM 1578 N N . ILE A 1 197 ? -1.735 -2.972 -9.965 1.00 96.44 197 ILE A N 1
ATOM 1579 C CA . ILE A 1 197 ? -1.115 -1.855 -9.242 1.00 96.44 197 ILE A CA 1
ATOM 1580 C C . ILE A 1 197 ? -1.757 -1.794 -7.856 1.00 96.44 197 ILE A C 1
ATOM 1582 O O . ILE A 1 197 ? -2.899 -1.360 -7.706 1.00 96.44 197 ILE A O 1
ATOM 1586 N N . VAL A 1 198 ? -1.046 -2.247 -6.826 1.00 97.06 198 VAL A N 1
ATOM 1587 C CA . VAL A 1 198 ? -1.668 -2.536 -5.529 1.00 97.06 198 VAL A CA 1
ATOM 1588 C C . VAL A 1 198 ? -1.194 -1.559 -4.466 1.00 97.06 198 VAL A C 1
ATOM 1590 O O . VAL A 1 198 ? 0.008 -1.411 -4.247 1.00 97.06 198 VAL A O 1
ATOM 1593 N N . SER A 1 199 ? -2.143 -0.947 -3.753 1.00 94.88 199 SER A N 1
ATOM 1594 C CA . SER A 1 199 ? -1.889 -0.304 -2.461 1.00 94.88 199 SER A CA 1
ATOM 1595 C C . SER A 1 199 ? -2.657 -1.000 -1.348 1.00 94.88 199 SER A C 1
ATOM 1597 O O . SER A 1 199 ? -3.800 -1.418 -1.521 1.00 94.88 199 SER A O 1
ATOM 1599 N N . ARG A 1 200 ? -2.028 -1.116 -0.180 1.00 94.12 200 ARG A N 1
ATOM 1600 C CA . ARG A 1 200 ? -2.547 -1.852 0.969 1.00 94.12 200 ARG A CA 1
ATOM 1601 C C . ARG A 1 200 ? -2.994 -0.904 2.065 1.00 94.12 200 ARG A C 1
ATOM 1603 O O . ARG A 1 200 ? -2.298 0.050 2.418 1.00 94.12 200 ARG A O 1
ATOM 1610 N N . LYS A 1 201 ? -4.140 -1.202 2.677 1.00 87.88 201 LYS A N 1
ATOM 1611 C CA . LYS A 1 201 ? -4.602 -0.520 3.891 1.00 87.88 201 LYS A CA 1
ATOM 1612 C C . LYS A 1 201 ? -5.133 -1.539 4.890 1.00 87.88 201 LYS A C 1
ATOM 1614 O O . LYS A 1 201 ? -6.150 -2.193 4.672 1.00 87.88 201 LYS A O 1
ATOM 1619 N N . TYR A 1 202 ? -4.464 -1.654 6.037 1.00 86.75 202 TYR A N 1
ATOM 1620 C CA . TYR A 1 202 ? -4.949 -2.490 7.134 1.00 86.75 202 TYR A CA 1
ATOM 1621 C C . TYR A 1 202 ? -6.096 -1.788 7.868 1.00 86.75 202 TYR A C 1
ATOM 1623 O O . TYR A 1 202 ? -5.902 -1.111 8.879 1.00 86.75 202 TYR A O 1
ATOM 1631 N N . THR A 1 203 ? -7.309 -1.877 7.326 1.00 83.94 203 THR A N 1
ATOM 1632 C CA . THR A 1 203 ? -8.469 -1.149 7.852 1.00 83.94 203 THR A CA 1
ATOM 1633 C C . THR A 1 203 ? -9.773 -1.908 7.623 1.00 83.94 203 THR A C 1
ATOM 1635 O O . THR A 1 203 ? -9.955 -2.612 6.633 1.00 83.94 203 THR A O 1
ATOM 1638 N N . GLN A 1 204 ? -10.697 -1.767 8.574 1.00 89.81 204 GLN A N 1
ATOM 1639 C CA . GLN A 1 204 ? -12.086 -2.192 8.423 1.00 89.81 204 GLN A CA 1
ATOM 1640 C C . GLN A 1 204 ? -12.879 -1.000 7.879 1.00 89.81 204 GLN A C 1
ATOM 1642 O O . GLN A 1 204 ? -13.148 -0.058 8.625 1.00 89.81 204 GLN A O 1
ATOM 1647 N N . LEU A 1 205 ? -13.223 -1.021 6.591 1.00 81.62 205 LEU A N 1
ATOM 1648 C CA . LEU A 1 205 ? -13.840 0.099 5.873 1.00 81.62 205 LEU A CA 1
ATOM 1649 C C . LEU A 1 205 ? -15.195 0.501 6.474 1.00 81.62 205 LEU A C 1
ATOM 1651 O O . LEU A 1 205 ? -15.535 1.677 6.512 1.00 81.62 205 LEU A O 1
ATOM 1655 N N . ALA A 1 206 ? -15.927 -0.459 7.043 1.00 83.62 206 ALA A N 1
ATOM 1656 C CA . ALA A 1 206 ? -17.179 -0.207 7.758 1.00 83.62 206 ALA A CA 1
ATOM 1657 C C . ALA A 1 206 ? -17.018 0.564 9.084 1.00 83.62 206 ALA A C 1
ATOM 1659 O O . ALA A 1 206 ? -18.008 1.028 9.643 1.00 83.62 206 ALA A O 1
ATOM 1660 N N . ASN A 1 207 ? -15.796 0.674 9.615 1.00 81.50 207 ASN A N 1
ATOM 1661 C CA . ASN A 1 207 ? -15.514 1.329 10.896 1.00 81.50 207 ASN A CA 1
ATOM 1662 C C . ASN A 1 207 ? -14.841 2.702 10.731 1.00 81.50 207 ASN A C 1
ATOM 1664 O O . ASN A 1 207 ? -14.457 3.309 11.730 1.00 81.50 207 ASN A O 1
ATOM 1668 N N . ILE A 1 208 ? -14.665 3.183 9.499 1.00 79.62 208 ILE A N 1
ATOM 1669 C CA . ILE A 1 208 ? -14.081 4.497 9.219 1.00 79.62 208 ILE A CA 1
ATOM 1670 C C . ILE A 1 208 ? -15.116 5.429 8.600 1.00 79.62 208 ILE A C 1
ATOM 1672 O O . ILE A 1 208 ? -16.138 5.005 8.064 1.00 79.62 208 ILE A O 1
ATOM 1676 N N . LYS A 1 209 ? -14.841 6.732 8.668 1.00 80.19 209 LYS A N 1
ATOM 1677 C CA . LYS A 1 209 ? -15.659 7.733 7.983 1.00 80.19 209 LYS A CA 1
ATOM 1678 C C . LYS A 1 209 ? -15.502 7.566 6.472 1.00 80.19 209 LYS A C 1
ATOM 1680 O O . LYS A 1 209 ? -14.399 7.310 5.990 1.00 80.19 209 LYS A O 1
ATOM 1685 N N . PHE A 1 210 ? -16.577 7.821 5.727 1.00 83.75 210 PHE A N 1
ATOM 1686 C CA . PHE A 1 210 ? -16.553 7.824 4.261 1.00 83.75 210 PHE A CA 1
ATOM 1687 C C . PHE A 1 210 ? -15.415 8.692 3.701 1.00 83.75 210 PHE A C 1
ATOM 1689 O O . PHE A 1 210 ? -14.687 8.256 2.816 1.00 83.75 210 PHE A O 1
ATOM 1696 N N . GLN A 1 211 ? -15.190 9.877 4.279 1.00 76.12 211 GLN A N 1
ATOM 1697 C CA . GLN A 1 211 ? -14.114 10.774 3.853 1.00 76.12 211 GLN A CA 1
ATOM 1698 C C . GLN A 1 211 ? -12.716 10.145 3.987 1.00 76.12 211 GLN A C 1
ATOM 1700 O O . GLN A 1 211 ? -11.862 10.367 3.136 1.00 76.12 211 GLN A O 1
ATOM 1705 N N . THR A 1 212 ? -12.479 9.325 5.014 1.00 79.44 212 THR A N 1
ATOM 1706 C CA . THR A 1 212 ? -11.206 8.612 5.186 1.00 79.44 212 THR A CA 1
ATOM 1707 C C . THR A 1 212 ? -11.017 7.560 4.093 1.00 79.44 212 THR A C 1
ATOM 1709 O O . THR A 1 212 ? -9.953 7.496 3.485 1.00 79.44 212 THR A O 1
ATOM 1712 N N . ALA A 1 213 ? -12.061 6.786 3.776 1.00 84.88 213 ALA A N 1
ATOM 1713 C CA . ALA A 1 213 ? -12.018 5.818 2.677 1.00 84.88 213 ALA A CA 1
ATOM 1714 C C . ALA A 1 213 ? -11.792 6.511 1.322 1.00 84.88 213 ALA A C 1
ATOM 1716 O O . ALA A 1 213 ? -10.943 6.093 0.536 1.00 84.88 213 ALA A O 1
ATOM 1717 N N . LYS A 1 214 ? -12.489 7.631 1.093 1.00 89.44 214 LYS A N 1
ATOM 1718 C CA . LYS A 1 214 ? -12.327 8.498 -0.080 1.00 89.44 214 LYS A CA 1
ATOM 1719 C C . LYS A 1 214 ? -10.880 8.967 -0.246 1.00 89.44 214 LYS A C 1
ATOM 1721 O O . LYS A 1 214 ? -10.363 8.964 -1.361 1.00 89.44 214 LYS A O 1
ATOM 1726 N N . ASN A 1 215 ? -10.221 9.343 0.852 1.00 82.69 215 ASN A N 1
ATOM 1727 C CA . ASN A 1 215 ? -8.817 9.746 0.835 1.00 82.69 215 ASN A CA 1
ATOM 1728 C C . ASN A 1 215 ? -7.904 8.588 0.408 1.00 82.69 215 ASN A C 1
ATOM 1730 O O . ASN A 1 215 ? -7.053 8.806 -0.445 1.00 82.69 215 ASN A O 1
ATOM 1734 N N . TYR A 1 216 ? -8.116 7.364 0.908 1.00 86.56 216 TYR A N 1
ATOM 1735 C CA . TYR A 1 216 ? -7.333 6.194 0.480 1.00 86.56 216 TYR A CA 1
ATOM 1736 C C . TYR A 1 216 ? -7.495 5.884 -1.013 1.00 86.56 216 TYR A C 1
ATOM 1738 O O . TYR A 1 216 ? -6.505 5.653 -1.702 1.00 86.56 216 TYR A O 1
ATOM 1746 N N . ILE A 1 217 ? -8.727 5.932 -1.524 1.00 90.56 217 ILE A N 1
ATOM 1747 C CA . ILE A 1 217 ? -9.033 5.695 -2.944 1.00 90.56 217 ILE A CA 1
ATOM 1748 C C . ILE A 1 217 ? -8.370 6.771 -3.818 1.00 90.56 217 ILE A C 1
ATOM 1750 O O . ILE A 1 217 ? -7.693 6.470 -4.799 1.00 90.56 217 ILE A O 1
ATOM 1754 N N . ASN A 1 218 ? -8.499 8.044 -3.436 1.00 87.25 218 ASN A N 1
ATOM 1755 C CA . ASN A 1 218 ? -7.858 9.144 -4.157 1.00 87.25 218 ASN A CA 1
ATOM 1756 C C . ASN A 1 218 ? -6.329 9.071 -4.101 1.00 87.25 218 ASN A C 1
ATOM 1758 O O . ASN A 1 218 ? -5.669 9.413 -5.079 1.00 87.25 218 ASN A O 1
ATOM 1762 N N . GLU A 1 219 ? -5.768 8.654 -2.966 1.00 84.75 219 GLU A N 1
ATOM 1763 C CA . GLU A 1 219 ? -4.328 8.502 -2.794 1.00 84.75 219 GLU A CA 1
ATOM 1764 C C . GLU A 1 219 ? -3.753 7.516 -3.811 1.00 84.75 219 GLU A C 1
ATOM 1766 O O . GLU A 1 219 ? -2.762 7.847 -4.457 1.00 84.75 219 GLU A O 1
ATOM 1771 N N . LEU A 1 220 ? -4.402 6.364 -4.008 1.00 86.06 220 LEU A N 1
ATOM 1772 C CA . LEU A 1 220 ? -3.982 5.362 -4.988 1.00 86.06 220 LEU A CA 1
ATOM 1773 C C . LEU A 1 220 ? -3.929 5.954 -6.407 1.00 86.06 220 LEU A C 1
ATOM 1775 O O . LEU A 1 220 ? -2.874 5.924 -7.039 1.00 86.06 220 LEU A O 1
ATOM 1779 N N . LYS A 1 221 ? -5.016 6.599 -6.854 1.00 85.19 221 LYS A N 1
ATOM 1780 C CA . LYS A 1 221 ? -5.098 7.234 -8.186 1.00 85.19 221 LYS A CA 1
ATOM 1781 C C . LYS A 1 221 ? -4.053 8.343 -8.376 1.00 85.19 221 LYS A C 1
ATOM 1783 O O . LYS A 1 221 ? -3.480 8.483 -9.451 1.00 85.19 221 LYS A O 1
ATOM 1788 N N . ASN A 1 222 ? -3.812 9.152 -7.341 1.00 83.50 222 ASN A N 1
ATOM 1789 C CA . ASN A 1 222 ? -2.964 10.344 -7.435 1.00 83.50 222 ASN A CA 1
ATOM 1790 C C . ASN A 1 222 ? -1.466 10.046 -7.288 1.00 83.50 222 ASN A C 1
ATOM 1792 O O . ASN A 1 222 ? -0.637 10.727 -7.904 1.00 83.50 222 ASN A O 1
ATOM 1796 N N . LYS A 1 223 ? -1.107 9.096 -6.416 1.00 79.12 223 LYS A N 1
ATOM 1797 C CA . LYS A 1 223 ? 0.292 8.724 -6.173 1.00 79.12 223 LYS A CA 1
ATOM 1798 C C . LYS A 1 223 ? 0.819 7.806 -7.270 1.00 79.12 223 LYS A C 1
ATOM 1800 O O . LYS A 1 223 ? 1.984 7.946 -7.630 1.00 79.12 223 LYS A O 1
ATOM 1805 N N . TYR A 1 224 ? -0.021 6.926 -7.812 1.00 78.25 224 TYR A N 1
ATOM 1806 C CA . TYR A 1 224 ? 0.413 5.852 -8.706 1.00 78.25 224 TYR A CA 1
ATOM 1807 C C . TYR A 1 224 ? -0.427 5.808 -9.992 1.00 78.25 224 TYR A C 1
ATOM 1809 O O . TYR A 1 224 ? -1.106 4.814 -10.245 1.00 78.25 224 TYR A O 1
ATOM 1817 N N . PRO A 1 225 ? -0.434 6.883 -10.803 1.00 77.81 225 PRO A N 1
ATOM 1818 C CA . PRO A 1 225 ? -1.208 6.867 -12.034 1.00 77.81 225 PRO A CA 1
ATOM 1819 C C . PRO A 1 225 ? -0.673 5.775 -12.982 1.00 77.81 225 PRO A C 1
ATOM 1821 O O . PRO A 1 225 ? 0.548 5.634 -13.112 1.00 77.81 225 PRO A O 1
ATOM 1824 N N . PRO A 1 226 ? -1.551 5.015 -13.661 1.00 83.81 226 PRO A N 1
ATOM 1825 C CA . PRO A 1 226 ? -1.144 4.150 -14.764 1.00 83.81 226 PRO A CA 1
ATOM 1826 C C . PRO A 1 226 ? -0.287 4.922 -15.782 1.00 83.81 226 PRO A C 1
ATOM 1828 O O . PRO A 1 226 ? -0.532 6.103 -16.036 1.00 83.81 226 PRO A O 1
ATOM 1831 N N . GLY A 1 227 ? 0.756 4.285 -16.320 1.00 87.81 227 GLY A N 1
ATOM 1832 C CA . GLY A 1 227 ? 1.751 4.945 -17.175 1.00 87.81 227 GLY A CA 1
ATOM 1833 C C . GLY A 1 227 ? 2.842 5.723 -16.427 1.00 87.81 227 GLY A C 1
ATOM 1834 O O . GLY A 1 227 ? 3.702 6.322 -17.068 1.00 87.81 227 GLY A O 1
ATOM 1835 N N . ALA A 1 228 ? 2.845 5.745 -15.088 1.00 91.25 228 ALA A N 1
ATOM 1836 C CA . ALA A 1 228 ? 3.915 6.396 -14.332 1.00 91.25 228 ALA A CA 1
ATOM 1837 C C . ALA A 1 228 ? 5.270 5.701 -14.527 1.00 91.25 228 ALA A C 1
ATOM 1839 O O . ALA A 1 228 ? 5.359 4.473 -14.505 1.00 91.25 228 ALA A O 1
ATOM 1840 N N . LYS A 1 229 ? 6.340 6.496 -14.624 1.00 95.81 229 LYS A N 1
ATOM 1841 C CA . LYS A 1 229 ? 7.709 5.991 -14.758 1.00 95.81 229 LYS A CA 1
ATOM 1842 C C . LYS A 1 229 ? 8.213 5.387 -13.446 1.00 95.81 229 LYS A C 1
ATOM 1844 O O . LYS A 1 229 ? 8.162 6.021 -12.390 1.00 95.81 229 LYS A O 1
ATOM 1849 N N . ILE A 1 230 ? 8.742 4.171 -13.514 1.00 95.62 230 ILE A N 1
ATOM 1850 C CA . ILE A 1 230 ? 9.440 3.512 -12.411 1.00 95.62 230 ILE A CA 1
ATOM 1851 C C . ILE A 1 230 ? 10.828 4.141 -12.272 1.00 95.62 230 ILE A C 1
ATOM 1853 O O . ILE A 1 230 ? 11.608 4.197 -13.224 1.00 95.62 230 ILE A O 1
ATOM 1857 N N . ALA A 1 231 ? 11.145 4.608 -11.066 1.00 95.62 231 ALA A N 1
ATOM 1858 C CA . ALA A 1 231 ? 12.349 5.381 -10.803 1.00 95.62 231 ALA A CA 1
ATOM 1859 C C . ALA A 1 231 ? 13.630 4.564 -11.013 1.00 95.62 231 ALA A C 1
ATOM 1861 O O . ALA A 1 231 ? 13.727 3.397 -10.624 1.00 95.62 231 ALA A O 1
ATOM 1862 N N . ASP A 1 232 ? 14.669 5.214 -11.533 1.00 96.19 232 ASP A N 1
ATOM 1863 C CA . ASP A 1 232 ? 16.001 4.618 -11.562 1.00 96.19 232 ASP A CA 1
ATOM 1864 C C . ASP A 1 232 ? 16.641 4.652 -10.159 1.00 96.19 232 ASP A C 1
ATOM 1866 O O . ASP A 1 232 ? 17.089 5.692 -9.663 1.00 96.19 232 ASP A O 1
ATOM 1870 N N . VAL A 1 233 ? 16.634 3.504 -9.478 1.00 94.38 233 VAL A N 1
ATOM 1871 C CA . VAL A 1 233 ? 17.289 3.281 -8.178 1.00 94.38 233 VAL A CA 1
ATOM 1872 C C . VAL A 1 233 ? 18.013 1.931 -8.184 1.00 94.38 233 VAL A C 1
ATOM 1874 O O . VAL A 1 233 ? 17.576 1.022 -8.892 1.00 94.38 233 VAL A O 1
ATOM 1877 N N . PRO A 1 234 ? 19.085 1.749 -7.385 1.00 96.06 234 PRO A N 1
ATOM 1878 C CA . PRO A 1 234 ? 19.915 0.542 -7.432 1.00 96.06 234 PRO A CA 1
ATOM 1879 C C . PRO A 1 234 ? 19.150 -0.785 -7.346 1.00 96.06 234 PRO A C 1
ATOM 1881 O O . PRO A 1 234 ? 19.463 -1.702 -8.093 1.00 96.06 234 PRO A O 1
ATOM 1884 N N . SER A 1 235 ? 18.116 -0.871 -6.504 1.00 92.94 235 SER A N 1
ATOM 1885 C CA . SER A 1 235 ? 17.296 -2.079 -6.310 1.00 92.94 235 SER A CA 1
ATOM 1886 C C . SER A 1 235 ? 16.348 -2.411 -7.471 1.00 92.94 235 SER A C 1
ATOM 1888 O O . SER A 1 235 ? 15.679 -3.440 -7.429 1.00 92.94 235 SER A O 1
ATOM 1890 N N . GLN A 1 236 ? 16.240 -1.529 -8.469 1.00 97.38 236 GLN A N 1
ATOM 1891 C CA . GLN A 1 236 ? 15.366 -1.690 -9.638 1.00 97.38 236 GLN A CA 1
ATOM 1892 C C . GLN A 1 236 ? 16.153 -1.776 -10.951 1.00 97.38 236 GLN A C 1
ATOM 1894 O O . GLN A 1 236 ? 15.581 -2.064 -12.001 1.00 97.38 236 GLN A O 1
ATOM 1899 N N . ARG A 1 237 ? 17.465 -1.512 -10.923 1.00 97.19 237 ARG A N 1
ATOM 1900 C CA . ARG A 1 237 ? 18.331 -1.595 -12.104 1.00 97.19 237 ARG A CA 1
ATOM 1901 C C . ARG A 1 237 ? 18.479 -3.040 -12.552 1.00 97.19 237 ARG A C 1
ATOM 1903 O O . ARG A 1 237 ? 18.454 -3.955 -11.740 1.00 97.19 237 ARG A O 1
ATOM 1910 N N . LYS A 1 238 ? 18.657 -3.239 -13.855 1.00 96.94 238 LYS A N 1
ATOM 1911 C CA . LYS A 1 238 ? 18.922 -4.560 -14.431 1.00 96.94 238 LYS A CA 1
ATOM 1912 C C . LYS A 1 238 ? 20.229 -5.133 -13.870 1.00 96.94 238 LYS A C 1
ATOM 1914 O O . LYS A 1 238 ? 21.254 -4.456 -13.920 1.00 96.94 238 LYS A O 1
ATOM 1919 N N . GLY A 1 239 ? 20.195 -6.373 -13.385 1.00 94.31 239 GLY A N 1
ATOM 1920 C CA . GLY A 1 239 ? 21.352 -7.041 -12.777 1.00 94.31 239 GLY A CA 1
ATOM 1921 C C . GLY A 1 239 ? 21.601 -6.687 -11.305 1.00 94.31 239 GLY A C 1
ATOM 1922 O O . GLY A 1 239 ? 22.649 -7.031 -10.769 1.00 94.31 239 GLY A O 1
ATOM 1923 N N . SER A 1 240 ? 20.656 -6.019 -10.643 1.00 94.00 240 SER A N 1
ATOM 1924 C CA . SER A 1 240 ? 20.656 -5.772 -9.197 1.00 94.00 240 SER A CA 1
ATOM 1925 C C . SER A 1 240 ? 20.547 -7.048 -8.356 1.00 94.00 240 SER A C 1
ATOM 1927 O O . SER A 1 240 ? 20.948 -7.039 -7.195 1.00 94.00 240 SER A O 1
ATOM 1929 N N . GLY A 1 241 ? 19.959 -8.120 -8.904 1.00 91.88 241 GLY A N 1
ATOM 1930 C CA . GLY A 1 241 ? 19.642 -9.341 -8.152 1.00 91.88 241 GLY A CA 1
ATOM 1931 C C . GLY A 1 241 ? 18.564 -9.147 -7.074 1.00 91.88 241 GLY A C 1
ATOM 1932 O O . GLY A 1 241 ? 18.301 -10.056 -6.292 1.00 91.88 241 GLY A O 1
ATOM 1933 N N . HIS A 1 242 ? 17.942 -7.967 -7.016 1.00 96.12 242 HIS A N 1
ATOM 1934 C CA . HIS A 1 242 ? 16.860 -7.650 -6.094 1.00 96.12 242 HIS A CA 1
ATOM 1935 C C . HIS A 1 242 ? 15.511 -8.132 -6.651 1.00 96.12 242 HIS A C 1
ATOM 1937 O O . HIS A 1 242 ? 15.352 -8.331 -7.852 1.00 96.12 242 HIS A O 1
ATOM 1943 N N . GLN A 1 243 ? 14.490 -8.249 -5.797 1.00 94.50 243 GLN A N 1
ATOM 1944 C CA . GLN A 1 243 ? 13.141 -8.640 -6.224 1.00 94.50 243 GLN A CA 1
ATOM 1945 C C . GLN A 1 243 ? 12.564 -7.730 -7.332 1.00 94.50 243 GLN A C 1
ATOM 1947 O O . GLN A 1 243 ? 11.762 -8.170 -8.149 1.00 94.50 243 GLN A O 1
ATOM 1952 N N . ASN A 1 244 ? 12.985 -6.467 -7.386 1.00 96.31 244 ASN A N 1
ATOM 1953 C CA . ASN A 1 244 ? 12.523 -5.477 -8.366 1.00 96.31 244 ASN A CA 1
ATOM 1954 C C . ASN A 1 244 ? 13.465 -5.337 -9.578 1.00 96.31 244 ASN A C 1
ATOM 1956 O O . ASN A 1 244 ? 13.416 -4.317 -10.266 1.00 96.31 244 ASN A O 1
ATOM 1960 N N . ASP A 1 245 ? 14.336 -6.323 -9.820 1.00 95.31 245 ASP A N 1
ATOM 1961 C CA . ASP A 1 245 ? 15.333 -6.290 -10.891 1.00 95.31 245 ASP A CA 1
ATOM 1962 C C . ASP A 1 245 ? 14.736 -5.948 -12.262 1.00 95.31 245 ASP A C 1
ATOM 1964 O O . ASP A 1 245 ? 13.715 -6.497 -12.676 1.00 95.31 245 ASP A O 1
ATOM 1968 N N . GLY A 1 246 ? 15.406 -5.044 -12.978 1.00 95.56 246 GLY A N 1
ATOM 1969 C CA . GLY A 1 246 ? 15.064 -4.708 -14.360 1.00 95.56 246 GLY A CA 1
ATOM 1970 C C . GLY A 1 246 ? 13.828 -3.824 -14.541 1.00 95.56 246 GLY A C 1
ATOM 1971 O O . GLY A 1 246 ? 13.439 -3.592 -15.683 1.00 95.56 246 GLY A O 1
ATOM 1972 N N . LEU A 1 247 ? 13.229 -3.305 -13.464 1.00 96.69 247 LEU A N 1
ATOM 1973 C CA . LEU A 1 247 ? 12.082 -2.397 -13.553 1.00 96.69 247 LEU A CA 1
ATOM 1974 C C . LEU A 1 247 ? 12.453 -0.930 -13.810 1.00 96.69 247 LEU A C 1
ATOM 1976 O O . LEU A 1 247 ? 11.607 -0.160 -14.258 1.00 96.69 247 LEU A O 1
ATOM 1980 N N . ALA A 1 248 ? 13.684 -0.515 -13.504 1.00 96.88 248 ALA A N 1
ATOM 1981 C CA . ALA A 1 248 ? 14.109 0.880 -13.612 1.00 96.88 248 ALA A CA 1
ATOM 1982 C C . ALA A 1 248 ? 13.868 1.456 -15.018 1.00 96.88 248 ALA A C 1
ATOM 1984 O O . ALA A 1 248 ? 14.284 0.876 -16.021 1.00 96.88 248 ALA A O 1
ATOM 1985 N N . GLY A 1 249 ? 13.227 2.625 -15.079 1.00 94.69 249 GLY A N 1
ATOM 1986 C CA . GLY A 1 249 ? 12.957 3.354 -16.317 1.00 94.69 249 GLY A CA 1
ATOM 1987 C C . GLY A 1 249 ? 11.770 2.837 -17.134 1.00 94.69 249 GLY A C 1
ATOM 1988 O O . GLY A 1 249 ? 11.351 3.550 -18.051 1.00 94.69 249 GLY A O 1
ATOM 1989 N N . LEU A 1 250 ? 11.218 1.663 -16.800 1.00 95.44 250 LEU A N 1
ATOM 1990 C CA . LEU A 1 250 ? 9.969 1.167 -17.378 1.00 95.44 250 LEU A CA 1
ATOM 1991 C C . LEU A 1 250 ? 8.784 1.997 -16.887 1.00 95.44 250 LEU A C 1
ATOM 1993 O O . LEU A 1 250 ? 8.850 2.636 -15.837 1.00 95.44 250 LEU A O 1
ATOM 1997 N N . ASP A 1 251 ? 7.681 1.936 -17.621 1.00 95.38 251 ASP A N 1
ATOM 1998 C CA . ASP A 1 251 ? 6.429 2.554 -17.207 1.00 95.38 251 ASP A CA 1
ATOM 1999 C C . ASP A 1 251 ? 5.510 1.499 -16.575 1.00 95.38 251 ASP A C 1
ATOM 2001 O O . ASP A 1 251 ? 5.466 0.335 -16.990 1.00 95.38 251 ASP A O 1
ATOM 2005 N N . ILE A 1 252 ? 4.774 1.901 -15.541 1.00 93.50 252 ILE A N 1
ATOM 2006 C CA . ILE A 1 252 ? 3.652 1.126 -15.011 1.00 93.50 252 ILE A CA 1
ATOM 2007 C C . ILE A 1 252 ? 2.638 0.924 -16.137 1.00 93.50 252 ILE A C 1
ATOM 2009 O O . ILE A 1 252 ? 2.364 1.866 -16.878 1.00 93.50 252 ILE A O 1
ATOM 2013 N N . ASN A 1 253 ? 2.056 -0.275 -16.247 1.00 92.31 253 ASN A N 1
ATOM 2014 C CA . ASN A 1 253 ? 1.075 -0.578 -17.288 1.00 92.31 253 ASN A CA 1
ATOM 2015 C C . ASN A 1 253 ? -0.030 0.509 -17.336 1.00 92.31 253 ASN A C 1
ATOM 2017 O O . ASN A 1 253 ? -0.719 0.692 -16.328 1.00 92.31 253 ASN A O 1
ATOM 2021 N N . PRO A 1 254 ? -0.208 1.230 -18.463 1.00 90.75 254 PRO A N 1
ATOM 2022 C CA . PRO A 1 254 ? -1.259 2.240 -18.619 1.00 90.75 254 PRO A CA 1
ATOM 2023 C C . PRO A 1 254 ? -2.681 1.687 -18.476 1.00 90.75 254 PRO A C 1
ATOM 2025 O O . PRO A 1 254 ? -3.584 2.419 -18.085 1.00 90.75 254 PRO A O 1
ATOM 2028 N N . GLU A 1 255 ? -2.864 0.397 -18.754 1.00 91.50 255 GLU A N 1
ATOM 2029 C CA . GLU A 1 255 ? -4.130 -0.331 -18.607 1.00 91.50 255 GLU A CA 1
ATOM 2030 C C . GLU A 1 255 ? -4.167 -1.152 -17.306 1.00 91.50 255 GLU A C 1
ATOM 2032 O O . GLU A 1 255 ? -4.987 -2.053 -17.147 1.00 91.50 255 GLU A O 1
ATOM 2037 N N . GLY A 1 256 ? -3.241 -0.887 -16.379 1.00 92.69 256 GLY A N 1
ATOM 2038 C CA . GLY A 1 256 ? -3.144 -1.622 -15.127 1.00 92.69 256 GLY A CA 1
ATOM 2039 C C . GLY A 1 256 ? -4.347 -1.395 -14.210 1.00 92.69 256 GLY A C 1
ATOM 2040 O O . GLY A 1 256 ? -4.785 -0.264 -13.993 1.00 92.69 256 GLY A O 1
ATOM 2041 N N . GLU A 1 257 ? -4.843 -2.479 -13.619 1.00 95.94 257 GLU A N 1
ATOM 2042 C CA . GLU A 1 257 ? -5.902 -2.459 -12.617 1.00 95.94 257 GLU A CA 1
ATOM 2043 C C . GLU A 1 257 ? -5.356 -1.904 -11.295 1.00 95.94 257 GLU A C 1
ATOM 2045 O O . GLU A 1 257 ? -4.408 -2.443 -10.714 1.00 95.94 257 GLU A O 1
ATOM 2050 N N . MET A 1 258 ? -5.966 -0.829 -10.792 1.00 96.75 258 MET A N 1
ATOM 2051 C CA . MET A 1 258 ? -5.631 -0.276 -9.482 1.00 96.75 258 MET A CA 1
ATOM 2052 C C . MET A 1 258 ? -6.440 -0.961 -8.391 1.00 96.75 258 MET A C 1
ATOM 2054 O O . MET A 1 258 ? -7.669 -0.935 -8.400 1.00 96.75 258 MET A O 1
ATOM 2058 N N . ILE A 1 259 ? -5.739 -1.518 -7.409 1.00 98.25 259 ILE A N 1
ATOM 2059 C CA . ILE A 1 259 ? -6.345 -2.344 -6.371 1.00 98.25 259 ILE A CA 1
ATOM 2060 C C . ILE A 1 259 ? -6.047 -1.752 -4.998 1.00 98.25 259 ILE A C 1
ATOM 2062 O O . ILE A 1 259 ? -4.889 -1.638 -4.584 1.00 98.25 259 ILE A O 1
ATOM 2066 N N . LEU A 1 260 ? -7.110 -1.419 -4.267 1.00 97.56 260 LEU A N 1
ATOM 2067 C CA . LEU A 1 260 ? -7.044 -1.150 -2.839 1.00 97.56 260 LEU A CA 1
ATOM 2068 C C . LEU A 1 260 ? -7.222 -2.469 -2.082 1.00 97.56 260 LEU A C 1
ATOM 2070 O O . LEU A 1 260 ? -8.334 -2.974 -1.919 1.00 97.56 260 LEU A O 1
ATOM 2074 N N . GLU A 1 261 ? -6.112 -3.026 -1.610 1.00 98.06 261 GLU A N 1
ATOM 2075 C CA . GLU A 1 261 ? -6.091 -4.301 -0.904 1.00 98.06 261 GLU A CA 1
ATOM 2076 C C . GLU A 1 261 ? -6.258 -4.114 0.614 1.00 98.06 261 GLU A C 1
ATOM 2078 O O . GLU A 1 261 ? -5.518 -3.372 1.272 1.00 98.06 261 GLU A O 1
ATOM 2083 N N . VAL A 1 262 ? -7.246 -4.804 1.185 1.00 94.81 262 VAL A N 1
ATOM 2084 C CA . VAL A 1 262 ? -7.676 -4.663 2.586 1.00 94.81 262 VAL A CA 1
ATOM 2085 C C . VAL A 1 262 ? -7.784 -6.027 3.283 1.00 94.81 262 VAL A C 1
ATOM 2087 O O . VAL A 1 262 ? -7.879 -7.062 2.624 1.00 94.81 262 VAL A O 1
ATOM 2090 N N . PRO A 1 263 ? -7.776 -6.103 4.627 1.00 92.62 263 PRO A N 1
ATOM 2091 C CA . PRO A 1 263 ? -8.097 -7.353 5.315 1.00 92.62 263 PRO A CA 1
ATOM 2092 C C . PRO A 1 263 ? -9.542 -7.782 5.029 1.00 92.62 263 PRO A C 1
ATOM 2094 O O . PRO A 1 263 ? -10.381 -6.958 4.658 1.00 92.62 263 PRO A O 1
ATOM 2097 N N . VAL A 1 264 ? -9.864 -9.053 5.292 1.00 92.75 264 VAL A N 1
ATOM 2098 C CA . VAL A 1 264 ? -11.257 -9.526 5.275 1.00 92.75 264 VAL A CA 1
ATOM 2099 C C . VAL A 1 264 ? -12.109 -8.621 6.169 1.00 92.75 264 VAL A C 1
ATOM 2101 O O . VAL A 1 264 ? -11.749 -8.310 7.314 1.00 92.75 264 VAL A O 1
ATOM 2104 N N . GLN A 1 265 ? -13.233 -8.162 5.629 1.00 92.12 265 GLN A N 1
ATOM 2105 C CA . GLN A 1 265 ? -14.120 -7.232 6.313 1.00 92.12 265 GLN A CA 1
ATOM 2106 C C . GLN A 1 265 ? -15.059 -7.999 7.248 1.00 92.12 265 GLN A C 1
ATOM 2108 O O . GLN A 1 265 ? -15.727 -8.947 6.849 1.00 92.12 265 GLN A O 1
ATOM 2113 N N . LYS A 1 266 ? -15.114 -7.589 8.519 1.00 88.56 266 LYS A N 1
ATOM 2114 C CA . LYS A 1 266 ? -15.985 -8.195 9.543 1.00 88.56 266 LYS A CA 1
ATOM 2115 C C . LYS A 1 266 ? -17.443 -7.757 9.416 1.00 88.56 266 LYS A C 1
ATOM 2117 O O . LYS A 1 266 ? -18.332 -8.402 9.957 1.00 88.56 266 LYS A O 1
ATOM 2122 N N . LYS A 1 267 ? -17.674 -6.619 8.763 1.00 89.12 267 LYS A N 1
ATOM 2123 C CA . LYS A 1 267 ? -18.987 -6.043 8.466 1.00 89.12 267 LYS A CA 1
ATOM 2124 C C . LYS A 1 267 ? -19.034 -5.718 6.980 1.00 89.12 267 LYS A C 1
ATOM 2126 O O . LYS A 1 267 ? -17.985 -5.465 6.387 1.00 89.12 267 LYS A O 1
ATOM 2131 N N . LYS A 1 268 ? -20.238 -5.678 6.404 1.00 93.06 268 LYS A N 1
ATOM 2132 C CA . LYS A 1 268 ? -20.429 -5.259 5.012 1.00 93.06 268 LYS A CA 1
ATOM 2133 C C . LYS A 1 268 ? -19.807 -3.875 4.797 1.00 93.06 268 LYS A C 1
ATOM 2135 O O . LYS A 1 268 ? -20.010 -2.976 5.617 1.00 93.06 268 LYS A O 1
ATOM 2140 N N . VAL A 1 269 ? -19.049 -3.723 3.713 1.00 93.25 269 VAL A N 1
ATOM 2141 C CA . VAL A 1 269 ? -18.504 -2.422 3.315 1.00 93.25 269 VAL A CA 1
ATOM 2142 C C . VAL A 1 269 ? -19.675 -1.496 2.955 1.00 93.25 269 VAL A C 1
ATOM 2144 O O . VAL A 1 269 ? -20.575 -1.923 2.230 1.00 93.25 269 V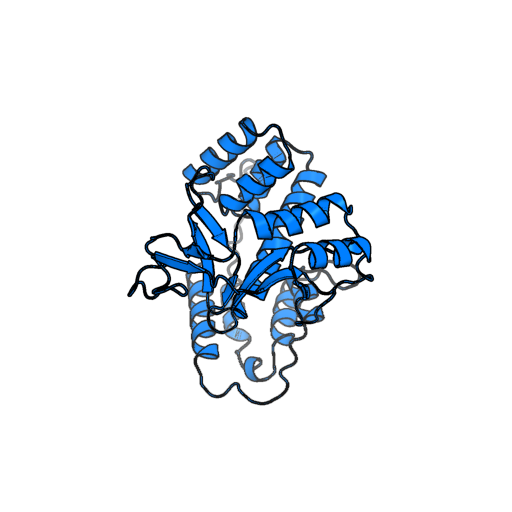AL A O 1
ATOM 2147 N N . PRO A 1 270 ? -19.716 -0.260 3.482 1.00 95.38 270 PRO A N 1
ATOM 2148 C CA . PRO A 1 270 ? -20.727 0.723 3.109 1.00 95.38 270 PRO A CA 1
ATOM 2149 C C . PRO A 1 270 ? -20.793 0.934 1.592 1.00 95.38 270 PRO A C 1
ATOM 2151 O O . PRO A 1 270 ? -19.761 1.148 0.960 1.00 95.38 270 PRO A O 1
ATOM 2154 N N . GLN A 1 271 ? -22.002 0.908 1.023 1.00 97.38 271 GLN A N 1
ATOM 2155 C CA . GLN A 1 271 ? -22.202 0.963 -0.431 1.00 97.38 271 GLN A CA 1
ATOM 2156 C C . GLN A 1 271 ? -21.598 2.225 -1.057 1.00 97.38 271 GLN A C 1
ATOM 2158 O O . GLN A 1 271 ? -20.913 2.142 -2.063 1.00 97.38 271 GLN A O 1
ATOM 2163 N N . ASN A 1 272 ? -21.721 3.372 -0.387 1.00 95.88 272 ASN A N 1
ATOM 2164 C CA . ASN A 1 272 ? -21.131 4.625 -0.853 1.00 95.88 272 ASN A CA 1
ATOM 2165 C C . ASN A 1 272 ? -19.598 4.579 -1.007 1.00 95.88 272 ASN A C 1
ATOM 2167 O O . ASN A 1 272 ? -19.053 5.348 -1.793 1.00 95.88 272 ASN A O 1
ATOM 2171 N N . ILE A 1 273 ? -18.890 3.721 -0.260 1.00 97.25 273 ILE A N 1
ATOM 2172 C CA . ILE A 1 273 ? -17.444 3.506 -0.435 1.00 97.25 273 ILE A CA 1
ATOM 2173 C C . ILE A 1 273 ? -17.176 2.693 -1.705 1.00 97.25 273 ILE A C 1
ATOM 2175 O O . ILE A 1 273 ? -16.248 3.038 -2.433 1.00 97.25 273 ILE A O 1
ATOM 2179 N N . LEU A 1 274 ? -17.976 1.651 -1.953 1.00 98.19 274 LEU A N 1
ATOM 2180 C CA . LEU A 1 274 ? -17.874 0.794 -3.138 1.00 98.19 274 LEU A CA 1
ATOM 2181 C C . LEU A 1 274 ? -18.165 1.603 -4.407 1.00 98.19 274 LEU A C 1
ATOM 2183 O O . LEU A 1 274 ? -17.286 1.722 -5.252 1.00 98.19 274 LEU A O 1
ATOM 2187 N N . ASP A 1 275 ? -19.306 2.301 -4.440 1.00 97.69 275 ASP A N 1
ATOM 2188 C CA . ASP A 1 275 ? -19.706 3.157 -5.564 1.00 97.69 275 ASP A CA 1
ATOM 2189 C C . ASP A 1 275 ? -18.638 4.225 -5.864 1.00 97.69 275 ASP A C 1
ATOM 2191 O O . ASP A 1 275 ? -18.354 4.559 -7.016 1.00 97.69 275 ASP A O 1
ATOM 2195 N N . TYR A 1 276 ? -18.015 4.784 -4.816 1.00 97.38 276 TYR A N 1
ATOM 2196 C CA . TYR A 1 276 ? -16.939 5.751 -5.003 1.00 97.38 276 TYR A CA 1
ATOM 2197 C C . TYR A 1 276 ? -15.670 5.105 -5.570 1.00 97.38 276 TYR A C 1
ATOM 2199 O O . TY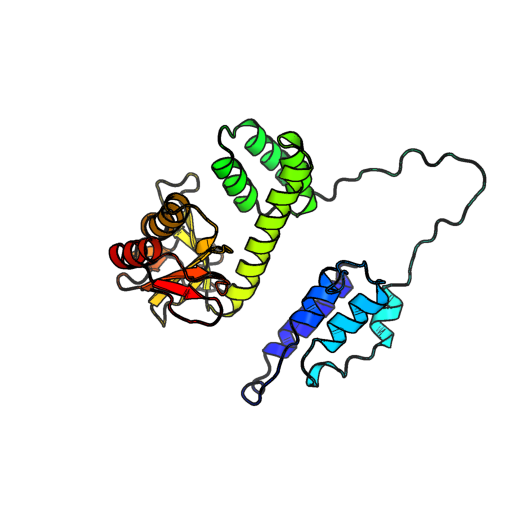R A 1 276 ? -15.006 5.732 -6.392 1.00 97.38 276 TYR A O 1
ATOM 2207 N N . ALA A 1 277 ? -15.317 3.887 -5.157 1.00 97.56 277 ALA A N 1
ATOM 2208 C CA . ALA A 1 277 ? -14.186 3.161 -5.730 1.00 97.56 277 ALA A CA 1
ATOM 2209 C C . ALA A 1 277 ? -14.420 2.844 -7.217 1.00 97.56 277 ALA A C 1
ATOM 2211 O O . ALA A 1 277 ? -13.551 3.158 -8.033 1.00 97.56 277 ALA A O 1
ATOM 2212 N N . ASP A 1 278 ? -15.622 2.375 -7.572 1.00 98.06 278 ASP A N 1
ATOM 2213 C CA . ASP A 1 278 ? -16.036 2.133 -8.961 1.00 98.06 278 ASP A CA 1
ATOM 2214 C C . ASP A 1 278 ? -15.927 3.397 -9.807 1.00 98.06 278 ASP A C 1
ATOM 2216 O O . ASP A 1 278 ? -15.304 3.391 -10.864 1.00 98.06 278 ASP A O 1
ATOM 2220 N N . SER A 1 279 ? -16.431 4.529 -9.302 1.00 96.94 279 SER A N 1
ATOM 2221 C CA . SER A 1 279 ? -16.352 5.815 -10.013 1.00 96.94 279 SER A CA 1
ATOM 2222 C C . SER A 1 279 ? -14.919 6.318 -10.260 1.00 96.94 279 SER A C 1
ATOM 2224 O O . SER A 1 279 ? -14.721 7.336 -10.928 1.00 96.94 279 SER A O 1
ATOM 2226 N N . ARG A 1 280 ? -13.911 5.670 -9.662 1.00 95.25 280 ARG A N 1
ATOM 2227 C CA . ARG A 1 280 ? -12.488 6.011 -9.799 1.00 95.25 280 ARG A CA 1
ATOM 2228 C C . ARG A 1 280 ? -11.676 4.913 -10.485 1.00 95.25 280 ARG A C 1
ATOM 2230 O O . ARG A 1 280 ? -10.450 5.068 -10.569 1.00 95.25 280 ARG A O 1
ATOM 2237 N N . ASP A 1 281 ? -12.339 3.873 -10.989 1.00 95.56 281 ASP A N 1
ATOM 2238 C CA . ASP A 1 281 ? -11.735 2.677 -11.585 1.00 95.56 281 ASP A CA 1
ATOM 2239 C C . ASP A 1 281 ? -10.770 1.985 -10.609 1.00 95.56 281 ASP A C 1
ATOM 2241 O O . ASP A 1 281 ? -9.616 1.702 -10.939 1.00 95.56 281 ASP A O 1
ATOM 2245 N N . ILE A 1 282 ? -11.202 1.816 -9.354 1.00 97.12 282 ILE A N 1
ATOM 2246 C CA . ILE A 1 282 ? -10.413 1.167 -8.305 1.00 97.12 282 ILE A CA 1
ATOM 2247 C C . ILE A 1 282 ? -11.167 -0.045 -7.775 1.00 97.12 282 ILE A C 1
ATOM 2249 O O . ILE A 1 282 ? -12.254 0.079 -7.216 1.00 97.12 282 ILE A O 1
ATOM 2253 N N . THR A 1 283 ? -10.533 -1.207 -7.863 1.00 98.38 283 THR A N 1
ATOM 2254 C CA . THR A 1 283 ? -11.034 -2.454 -7.285 1.00 98.38 283 THR A CA 1
ATOM 2255 C C . THR A 1 283 ? -10.699 -2.507 -5.799 1.00 98.38 283 THR A C 1
ATOM 2257 O O . THR A 1 283 ? -9.545 -2.330 -5.400 1.00 98.38 283 THR A O 1
ATOM 2260 N N . ILE A 1 284 ? -11.685 -2.794 -4.950 1.00 98.31 284 ILE A N 1
ATOM 2261 C CA . ILE A 1 284 ? -11.443 -3.114 -3.542 1.00 98.31 284 ILE A CA 1
ATOM 2262 C C . ILE A 1 284 ? -11.387 -4.631 -3.406 1.00 98.31 284 ILE A C 1
ATOM 2264 O O . ILE A 1 284 ? -12.377 -5.324 -3.629 1.00 98.31 284 ILE A O 1
ATOM 2268 N N . ARG A 1 285 ? -10.229 -5.148 -2.990 1.00 98.44 285 ARG A N 1
ATOM 2269 C CA . ARG A 1 285 ? -9.987 -6.588 -2.862 1.00 98.44 285 ARG A CA 1
ATOM 2270 C C . ARG A 1 285 ? -9.567 -6.955 -1.450 1.00 98.44 285 ARG A C 1
ATOM 2272 O O . ARG A 1 285 ? -8.729 -6.284 -0.851 1.00 98.44 285 ARG A O 1
ATOM 2279 N N . ASP A 1 286 ? -10.129 -8.028 -0.907 1.00 96.31 286 ASP A N 1
ATOM 2280 C CA . ASP A 1 286 ? -9.704 -8.526 0.397 1.00 96.31 286 ASP A CA 1
ATOM 2281 C C . ASP A 1 286 ? -8.451 -9.419 0.323 1.00 96.31 286 ASP A C 1
ATOM 2283 O O . ASP A 1 286 ? -8.020 -9.879 -0.736 1.00 96.31 286 ASP A O 1
ATOM 2287 N N . GLU A 1 287 ? -7.865 -9.726 1.480 1.00 89.94 287 GLU A N 1
ATOM 2288 C CA . GLU A 1 287 ? -6.679 -10.583 1.569 1.00 89.94 287 GLU A CA 1
ATOM 2289 C C . GLU A 1 287 ? -6.894 -12.041 1.127 1.00 89.94 287 GLU A C 1
ATOM 2291 O O . GLU A 1 287 ? -5.922 -12.795 1.052 1.00 89.94 287 GLU A O 1
ATOM 2296 N N . LYS A 1 288 ? -8.125 -12.470 0.834 1.00 93.62 288 LYS A N 1
ATOM 2297 C CA . LYS A 1 288 ? -8.430 -13.776 0.230 1.00 93.62 288 LYS A CA 1
ATOM 2298 C C . LYS A 1 288 ? -8.598 -13.688 -1.288 1.00 93.62 288 LYS A C 1
ATOM 2300 O O . LYS A 1 288 ? -8.671 -14.726 -1.935 1.00 93.62 288 LYS A O 1
ATOM 2305 N N . GLY A 1 289 ? -8.577 -12.482 -1.851 1.00 93.38 289 GLY A N 1
ATOM 2306 C CA . GLY A 1 289 ? -8.770 -12.228 -3.272 1.00 93.38 289 GLY A CA 1
ATOM 2307 C C . GLY A 1 289 ? -10.223 -11.952 -3.656 1.00 93.38 289 GLY A C 1
ATOM 2308 O O . GLY A 1 289 ? -10.499 -11.843 -4.846 1.00 93.38 289 GLY A O 1
ATOM 2309 N N . ASN A 1 290 ? -11.142 -11.823 -2.693 1.00 97.12 290 ASN A N 1
ATOM 2310 C CA . ASN A 1 290 ? -12.531 -11.489 -2.995 1.00 97.12 290 ASN A CA 1
ATOM 2311 C C . ASN A 1 290 ? -12.633 -10.012 -3.374 1.00 97.12 290 ASN A C 1
ATOM 2313 O O . ASN A 1 290 ? -12.160 -9.148 -2.630 1.00 97.12 290 ASN A O 1
ATOM 2317 N N . ILE A 1 291 ? -13.273 -9.737 -4.506 1.00 98.12 291 ILE A N 1
ATOM 2318 C CA . ILE A 1 291 ? -13.643 -8.382 -4.917 1.00 98.12 291 ILE A CA 1
ATOM 2319 C C . ILE A 1 291 ? -14.872 -7.954 -4.104 1.00 98.12 291 ILE A C 1
ATOM 2321 O O . ILE A 1 291 ? -15.774 -8.762 -3.872 1.00 98.12 291 ILE A O 1
ATOM 2325 N N . LEU A 1 292 ? -14.857 -6.721 -3.596 1.00 97.25 292 LEU A N 1
ATOM 2326 C CA . LEU A 1 292 ? -15.869 -6.209 -2.668 1.00 97.25 292 LEU A CA 1
ATOM 2327 C C . LEU A 1 292 ? -16.834 -5.193 -3.294 1.00 97.25 292 LEU A C 1
ATOM 2329 O O . LEU A 1 292 ? -17.890 -4.978 -2.696 1.00 97.25 292 LEU A O 1
ATOM 2333 N N . ASN A 1 293 ? -16.463 -4.566 -4.413 1.00 95.88 293 ASN A N 1
ATOM 2334 C CA . ASN A 1 293 ? -17.304 -3.687 -5.232 1.00 95.88 293 ASN A CA 1
ATOM 2335 C C . ASN A 1 293 ? -17.867 -4.418 -6.454 1.00 95.88 293 ASN A C 1
ATOM 2337 O O . ASN A 1 293 ? -17.166 -5.304 -6.989 1.00 95.88 293 ASN A O 1
#

Organism: NCBI:txid1236220